Protein AF-A0A6I3KRT2-F1 (afdb_monomer_lite)

Foldseek 3Di:
DDDDDDDPVNVVVVVVVVLVVVLVVLVVLLVPDDPLLNLLLLQLLLQLFFKDALLLSCLLSVHASVVSQVSQVVCVVSVQWDDPDVRIIGGDPSSSVSSPVVNVVDDPVSNVSSLVSSVLQVLQQLVQLCVQLVNDPPPDPPPDDDRRNSRDDDPHNVRSVVVCVVCVRSVVSSVVVVVVVVVVVVVVD

pLDDT: mean 83.21, std 14.12, range [38.78, 97.56]

Structure (mmCIF, N/CA/C/O backbone):
data_AF-A0A6I3KRT2-F1
#
_entry.id   AF-A0A6I3KRT2-F1
#
loop_
_atom_site.group_PDB
_atom_site.id
_atom_site.type_symbol
_atom_site.label_atom_id
_atom_site.label_alt_id
_atom_site.label_comp_id
_atom_site.label_asym_id
_atom_site.label_entity_id
_atom_site.label_seq_id
_atom_site.pdbx_PDB_ins_code
_atom_site.Cartn_x
_atom_site.Cartn_y
_atom_site.Cartn_z
_atom_site.occupancy
_atom_site.B_iso_or_equiv
_atom_site.auth_seq_id
_atom_site.auth_comp_id
_atom_site.auth_asym_id
_atom_site.auth_atom_id
_atom_site.pdbx_PDB_model_num
ATOM 1 N N . MET A 1 1 ? -52.527 -4.250 6.852 1.00 38.78 1 MET A N 1
ATOM 2 C CA . MET A 1 1 ? -51.074 -4.418 6.651 1.00 38.78 1 MET A CA 1
ATOM 3 C C . MET A 1 1 ? -50.500 -3.039 6.382 1.00 38.78 1 MET A C 1
ATOM 5 O O . MET A 1 1 ? -50.642 -2.548 5.273 1.00 38.78 1 MET A O 1
ATOM 9 N N . ALA A 1 2 ? -50.018 -2.362 7.425 1.00 41.28 2 ALA A N 1
ATOM 10 C CA . ALA A 1 2 ? -49.436 -1.028 7.318 1.00 41.28 2 ALA A CA 1
ATOM 11 C C . ALA A 1 2 ? -47.921 -1.189 7.181 1.00 41.28 2 ALA A C 1
ATOM 13 O O . ALA A 1 2 ? -47.297 -1.835 8.017 1.00 41.28 2 ALA A O 1
ATOM 14 N N . VAL A 1 3 ? -47.363 -0.660 6.096 1.00 52.28 3 VAL A N 1
ATOM 15 C CA . VAL A 1 3 ? -45.917 -0.520 5.936 1.00 52.28 3 VAL A CA 1
ATOM 16 C C . VAL A 1 3 ? -45.548 0.734 6.719 1.00 52.28 3 VAL A C 1
ATOM 18 O O . VAL A 1 3 ? -45.943 1.839 6.351 1.00 52.28 3 VAL A O 1
ATOM 21 N N . GLU A 1 4 ? -44.906 0.536 7.861 1.00 53.97 4 GLU A N 1
ATOM 22 C CA . GLU A 1 4 ? -44.477 1.587 8.775 1.00 53.97 4 GLU A CA 1
ATOM 23 C C . GLU A 1 4 ? -43.385 2.423 8.092 1.00 53.97 4 GLU A C 1
ATOM 25 O O . GLU A 1 4 ? -42.293 1.947 7.782 1.00 53.97 4 GLU A O 1
ATOM 30 N N . SER A 1 5 ? -43.725 3.667 7.753 1.00 56.88 5 SER A N 1
ATOM 31 C CA . S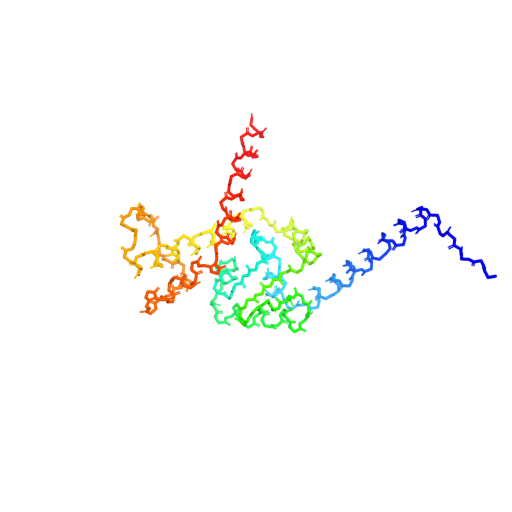ER A 1 5 ? -42.793 4.636 7.182 1.00 56.88 5 SER A CA 1
ATOM 32 C C . SER A 1 5 ? -41.917 5.176 8.308 1.00 56.88 5 SER A C 1
ATOM 34 O O . SER A 1 5 ? -42.282 6.173 8.927 1.00 56.88 5 SER A O 1
ATOM 36 N N . LEU A 1 6 ? -40.776 4.530 8.565 1.00 60.62 6 LEU A N 1
ATOM 37 C CA . LEU A 1 6 ? -39.723 5.072 9.433 1.00 60.62 6 LEU A CA 1
ATOM 38 C C . LEU A 1 6 ? -39.443 6.532 9.056 1.00 60.62 6 LEU A C 1
ATOM 40 O O . L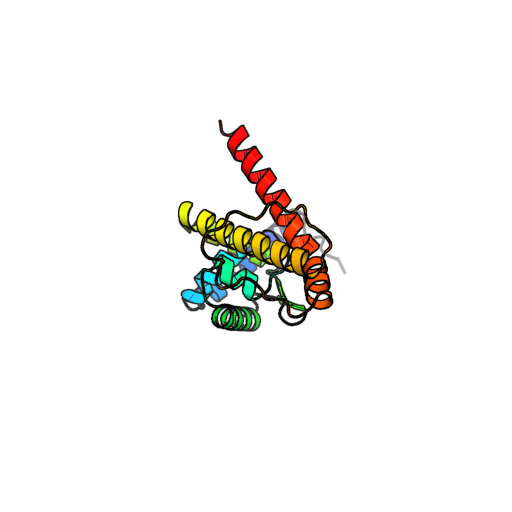EU A 1 6 ? -39.305 6.852 7.866 1.00 60.62 6 LEU A O 1
ATOM 44 N N . SER A 1 7 ? -39.402 7.418 10.054 1.00 79.50 7 SER A N 1
ATOM 45 C CA . SER A 1 7 ? -39.124 8.830 9.813 1.00 79.50 7 SER A CA 1
ATOM 46 C C . SER A 1 7 ? -37.698 8.989 9.270 1.00 79.50 7 SER A C 1
ATOM 48 O O . SER A 1 7 ? -36.825 8.150 9.503 1.00 79.50 7 SER A O 1
ATOM 50 N N . THR A 1 8 ? -37.428 10.057 8.514 1.00 77.38 8 THR A N 1
ATOM 51 C CA . THR A 1 8 ? -36.076 10.324 7.986 1.00 77.38 8 THR A CA 1
ATOM 52 C C . THR A 1 8 ? -35.025 10.355 9.097 1.00 77.38 8 THR A C 1
ATOM 54 O O . THR A 1 8 ? -33.887 9.966 8.865 1.00 77.38 8 THR A O 1
ATOM 57 N N . GLN A 1 9 ? -35.411 10.777 10.302 1.00 75.06 9 GLN A N 1
ATOM 58 C CA . GLN A 1 9 ? -34.525 10.842 11.455 1.00 75.06 9 GLN A CA 1
ATOM 59 C C . GLN A 1 9 ? -34.189 9.449 12.003 1.00 75.06 9 GLN A C 1
ATOM 61 O O . GLN A 1 9 ? -33.013 9.168 12.202 1.00 75.06 9 GLN A O 1
ATOM 66 N N . ASP A 1 10 ? -35.171 8.544 12.095 1.00 76.06 10 ASP A N 1
ATOM 67 C CA . ASP A 1 10 ? -34.929 7.145 12.494 1.00 76.06 10 ASP A CA 1
ATOM 68 C C . ASP A 1 10 ? -33.979 6.438 11.514 1.00 76.06 10 ASP A C 1
ATOM 70 O O . ASP A 1 10 ? -33.076 5.711 11.920 1.00 76.06 10 ASP A O 1
ATOM 74 N N . ARG A 1 11 ? -34.130 6.701 10.206 1.00 71.75 11 ARG A N 1
ATOM 75 C CA . ARG A 1 11 ? -33.227 6.159 9.177 1.00 71.75 11 ARG A CA 1
ATOM 76 C C . ARG A 1 11 ? -31.801 6.693 9.302 1.00 71.75 11 ARG A C 1
ATOM 78 O O . ARG A 1 11 ? -30.862 5.939 9.082 1.00 71.75 11 ARG A O 1
ATOM 85 N N . LEU A 1 12 ? -31.626 7.978 9.616 1.00 75.31 12 LEU A N 1
ATOM 86 C CA . LEU A 1 12 ? -30.297 8.566 9.821 1.00 75.31 12 LEU A CA 1
ATOM 87 C C . LEU A 1 12 ? -29.631 8.009 11.085 1.00 75.31 12 LEU A C 1
ATOM 89 O O . LEU A 1 12 ? -28.457 7.657 11.047 1.00 75.31 12 LEU A O 1
ATOM 93 N N . GLU A 1 13 ? -30.384 7.857 12.174 1.00 77.88 13 GLU A N 1
ATOM 94 C CA . GLU A 1 13 ? -29.878 7.272 13.419 1.00 77.88 13 GLU A CA 1
ATOM 95 C C . GLU A 1 13 ? -29.469 5.798 13.250 1.00 77.88 13 GLU A C 1
ATOM 97 O O . GLU A 1 13 ? -28.451 5.372 13.803 1.00 77.88 13 GLU A O 1
ATOM 102 N N . GLU A 1 14 ? -30.216 5.027 12.453 1.00 75.62 14 GLU A N 1
ATOM 103 C CA . GLU A 1 14 ? -29.887 3.638 12.117 1.00 75.62 14 GLU A CA 1
ATOM 104 C C . GLU A 1 14 ? -28.624 3.536 11.245 1.00 75.62 14 GLU A C 1
ATOM 106 O O . GLU A 1 14 ? -27.764 2.689 11.505 1.00 75.62 14 GLU A O 1
ATOM 111 N N . LEU A 1 15 ? -28.458 4.432 10.263 1.00 75.25 15 LEU A N 1
ATOM 112 C CA . LEU A 1 15 ? -27.237 4.526 9.452 1.00 75.25 15 LEU A CA 1
ATOM 113 C C . LEU A 1 15 ? -26.016 4.868 10.315 1.00 75.25 15 LEU A C 1
ATOM 115 O O . LEU A 1 15 ? -25.002 4.174 10.239 1.00 75.25 15 LEU A O 1
ATOM 119 N N . ASP A 1 16 ? -26.139 5.864 11.193 1.00 81.19 16 ASP A N 1
ATOM 120 C CA . ASP A 1 16 ? -25.092 6.261 12.138 1.00 81.19 16 ASP A CA 1
ATOM 121 C C . ASP A 1 16 ? -24.724 5.119 13.099 1.00 81.19 16 ASP A C 1
ATOM 123 O O . ASP A 1 16 ? -23.553 4.902 13.429 1.00 81.19 16 ASP A O 1
ATOM 127 N N . ALA A 1 17 ? -25.720 4.373 13.589 1.00 81.44 17 ALA A N 1
ATOM 128 C CA . ALA A 1 17 ? -25.492 3.210 14.441 1.00 81.44 17 ALA A CA 1
ATOM 129 C C . ALA A 1 17 ? -24.765 2.089 13.683 1.00 81.44 17 ALA A C 1
ATOM 131 O O . ALA A 1 17 ? -23.828 1.496 14.228 1.00 81.44 17 ALA A O 1
ATOM 132 N N . GLY A 1 18 ? -25.149 1.843 12.429 1.00 80.69 18 GLY A N 1
ATOM 133 C CA . GLY A 1 18 ? -24.477 0.908 11.533 1.00 80.69 18 GLY A CA 1
ATOM 134 C C . GLY A 1 18 ? -23.020 1.293 11.276 1.00 80.69 18 GLY A C 1
ATOM 135 O O . GLY A 1 18 ? -22.128 0.462 11.444 1.00 80.69 18 GLY A O 1
ATOM 136 N N . GLU A 1 19 ? -22.748 2.560 10.959 1.00 83.25 19 GLU A N 1
ATOM 137 C CA . GLU A 1 19 ? -21.389 3.062 10.732 1.00 83.25 19 GLU A CA 1
ATOM 138 C C . GLU A 1 19 ? -20.512 2.918 11.986 1.00 83.25 19 GLU A C 1
ATOM 140 O O . GLU A 1 19 ? -19.377 2.434 11.911 1.00 83.25 19 GLU A O 1
ATOM 145 N N . ARG A 1 20 ? -21.053 3.244 13.170 1.00 84.31 20 ARG A N 1
ATOM 146 C CA . ARG A 1 20 ? -20.356 3.032 14.450 1.00 84.31 20 ARG A CA 1
ATOM 147 C C . ARG A 1 20 ? -20.032 1.559 14.694 1.00 84.31 20 ARG A C 1
ATOM 149 O O . ARG A 1 20 ? -18.921 1.255 15.128 1.00 84.31 20 ARG A O 1
ATOM 156 N N . ALA A 1 21 ? -20.968 0.653 14.413 1.00 88.06 21 ALA A N 1
ATOM 157 C CA . ALA A 1 21 ? -20.752 -0.782 14.572 1.00 88.06 21 ALA A CA 1
ATOM 158 C C . ALA A 1 21 ? -19.662 -1.303 13.620 1.00 88.06 21 ALA A C 1
ATOM 160 O O . ALA A 1 21 ? -18.771 -2.038 14.048 1.00 88.06 21 ALA A O 1
ATOM 161 N N . VAL A 1 22 ? -19.676 -0.864 12.357 1.00 87.62 22 VAL A N 1
ATOM 162 C CA . VAL A 1 22 ? -18.646 -1.206 11.363 1.00 87.62 22 VAL A CA 1
ATOM 163 C C . VAL A 1 22 ? -17.273 -0.697 11.805 1.00 87.62 22 VAL A C 1
ATOM 165 O O . VAL A 1 22 ? -16.303 -1.457 11.819 1.00 87.62 22 VAL A O 1
ATOM 168 N N . ARG A 1 23 ? -17.178 0.560 12.253 1.00 87.50 23 ARG A N 1
ATOM 169 C CA . ARG A 1 23 ? -15.916 1.128 12.747 1.00 87.50 23 ARG A CA 1
ATOM 170 C C . ARG A 1 23 ? -15.395 0.404 13.991 1.00 87.50 23 ARG A C 1
ATOM 172 O O . ARG A 1 23 ? -14.183 0.211 14.122 1.00 87.50 23 ARG A O 1
ATOM 179 N N . ALA A 1 24 ? -16.283 -0.013 14.893 1.00 89.31 24 ALA A N 1
ATOM 180 C CA . ALA A 1 24 ? -15.914 -0.804 16.064 1.00 89.31 24 ALA A CA 1
ATOM 181 C C . ALA A 1 24 ? -15.365 -2.182 15.661 1.00 89.31 24 ALA A C 1
ATOM 183 O O . ALA A 1 24 ? -14.331 -2.599 16.181 1.00 89.31 24 ALA A O 1
ATOM 184 N N . ALA A 1 25 ? -15.997 -2.847 14.688 1.00 91.12 25 ALA A N 1
ATOM 185 C CA . ALA A 1 25 ? -15.514 -4.115 14.149 1.00 91.12 25 ALA A CA 1
ATOM 186 C C . ALA A 1 25 ? -14.123 -3.971 13.510 1.00 91.12 25 ALA A C 1
ATOM 188 O O . ALA A 1 25 ? -13.221 -4.731 13.852 1.00 91.12 25 ALA A O 1
ATOM 189 N N . PHE A 1 26 ? -13.903 -2.948 12.674 1.00 92.38 26 PHE A N 1
ATOM 190 C CA . PHE A 1 26 ? -12.574 -2.666 12.114 1.00 92.38 26 PHE A CA 1
ATOM 191 C C . PHE A 1 26 ? -11.531 -2.392 13.190 1.00 92.38 26 PHE A C 1
ATOM 193 O O . PHE A 1 26 ? -10.398 -2.850 13.071 1.00 92.38 26 PHE A O 1
ATOM 200 N N . THR A 1 27 ? -11.913 -1.684 14.254 1.00 92.69 27 THR A N 1
ATOM 201 C CA . THR A 1 27 ? -11.015 -1.409 15.380 1.00 92.69 27 THR A CA 1
ATOM 202 C C . THR A 1 27 ? -10.588 -2.689 16.082 1.00 92.69 27 THR A C 1
ATOM 204 O O . THR A 1 27 ? -9.400 -2.854 16.351 1.00 92.69 27 THR A O 1
ATOM 207 N N . LEU A 1 28 ? -11.514 -3.620 16.312 1.00 93.12 28 LEU A N 1
ATOM 208 C CA . LEU A 1 28 ? -11.194 -4.915 16.904 1.00 93.12 28 LEU A CA 1
ATOM 209 C C . LEU A 1 28 ? -10.286 -5.746 15.983 1.00 93.12 28 LEU A C 1
ATOM 211 O O . LEU A 1 28 ? -9.245 -6.223 16.430 1.00 93.12 28 LEU A O 1
ATOM 215 N N . SER A 1 29 ? -10.630 -5.854 14.693 1.00 93.06 29 SER A N 1
ATOM 216 C CA . SER A 1 29 ? -9.811 -6.562 13.698 1.00 93.06 29 SER A CA 1
ATOM 217 C C . SER A 1 29 ? -8.402 -5.980 13.595 1.00 93.06 29 SER A C 1
ATOM 219 O O . SER A 1 29 ? -7.430 -6.722 13.526 1.00 93.06 29 SER A O 1
ATOM 221 N N . TYR A 1 30 ? -8.274 -4.652 13.619 1.00 93.75 30 TYR A N 1
ATOM 222 C CA . TYR A 1 30 ? -6.989 -3.962 13.594 1.00 93.75 30 TYR A CA 1
ATOM 223 C C . TYR A 1 30 ? -6.171 -4.193 14.873 1.00 93.75 30 TYR A C 1
ATOM 225 O O . TYR A 1 30 ? -4.963 -4.426 14.799 1.00 93.75 30 TYR A O 1
ATOM 233 N N . GLN A 1 31 ? -6.804 -4.147 16.047 1.00 94.12 31 GLN A N 1
ATOM 234 C CA . GLN A 1 31 ? -6.127 -4.359 17.330 1.00 94.12 31 GLN A CA 1
ATOM 235 C C . GLN A 1 31 ? -5.582 -5.783 17.488 1.00 94.12 31 GLN A C 1
ATOM 237 O O . GLN A 1 31 ? -4.536 -5.947 18.113 1.00 94.12 31 GLN A O 1
ATOM 242 N N . ASP A 1 32 ? -6.231 -6.781 16.883 1.00 95.06 32 ASP A N 1
ATOM 243 C CA . ASP A 1 32 ? -5.774 -8.178 16.891 1.00 95.06 32 ASP A CA 1
ATOM 244 C C . ASP A 1 32 ? -4.561 -8.424 15.970 1.00 95.06 32 ASP A C 1
ATOM 246 O O . ASP A 1 32 ? -3.840 -9.418 16.089 1.00 95.06 32 ASP A O 1
ATOM 250 N N . LEU A 1 33 ? -4.271 -7.489 15.056 1.00 95.56 33 LEU A N 1
ATOM 251 C CA . LEU A 1 33 ? -3.130 -7.622 14.161 1.00 95.56 33 LEU A CA 1
ATOM 252 C C . LEU A 1 33 ? -1.790 -7.524 14.911 1.00 95.56 33 LEU A C 1
ATOM 254 O O . LEU A 1 33 ? -1.597 -6.650 15.759 1.00 95.56 33 LEU A O 1
ATOM 258 N N . PRO A 1 34 ? -0.767 -8.294 14.494 1.00 95.50 34 PRO A N 1
ATOM 259 C CA . PRO A 1 34 ? 0.595 -8.090 14.968 1.00 95.50 34 PRO A CA 1
ATOM 260 C C . PRO A 1 34 ? 1.103 -6.664 14.667 1.00 95.50 34 PRO A C 1
ATOM 262 O O . PRO A 1 34 ? 0.792 -6.124 13.597 1.00 95.50 34 PRO A O 1
ATOM 265 N N . PRO A 1 35 ? 1.994 -6.077 15.495 1.00 93.44 35 PRO A N 1
ATOM 266 C CA . PRO A 1 35 ? 2.425 -4.676 15.358 1.00 93.44 35 PRO A CA 1
ATOM 267 C C . PRO A 1 35 ? 2.962 -4.294 13.969 1.00 93.44 35 PRO A C 1
ATOM 269 O O . PRO A 1 35 ? 2.719 -3.202 13.455 1.00 93.44 35 PRO A O 1
ATOM 272 N N . ARG A 1 36 ? 3.674 -5.215 13.308 1.00 92.94 36 ARG A N 1
ATOM 273 C CA . ARG A 1 36 ? 4.175 -5.013 11.938 1.00 92.94 36 ARG A CA 1
ATOM 274 C C . ARG A 1 36 ? 3.036 -4.851 10.928 1.00 92.94 36 ARG A C 1
ATOM 276 O O . ARG A 1 36 ? 3.156 -4.029 10.021 1.00 92.94 36 ARG A O 1
ATOM 283 N N . ARG A 1 37 ? 1.971 -5.640 11.066 1.00 95.38 37 ARG A N 1
ATOM 284 C CA . ARG A 1 37 ? 0.831 -5.644 10.148 1.00 95.38 37 ARG A CA 1
ATOM 285 C C . ARG A 1 37 ? -0.086 -4.454 10.406 1.00 95.38 37 ARG A C 1
ATOM 287 O O . ARG A 1 37 ? -0.522 -3.844 9.438 1.00 95.38 37 ARG A O 1
ATOM 294 N N . GLN A 1 38 ? -0.252 -4.045 11.667 1.00 95.19 38 GLN A N 1
ATOM 295 C CA . GLN A 1 38 ? -0.874 -2.760 12.013 1.00 95.19 38 GLN A CA 1
ATOM 296 C C . GLN A 1 38 ? -0.166 -1.603 11.309 1.00 95.19 38 GLN A C 1
ATOM 298 O O . GLN A 1 38 ? -0.801 -0.822 10.606 1.00 95.19 38 GLN A O 1
ATOM 303 N N . ARG A 1 39 ? 1.168 -1.534 11.430 1.00 93.56 39 ARG A N 1
ATOM 304 C CA . ARG A 1 39 ? 1.969 -0.506 10.756 1.00 93.56 39 ARG A CA 1
ATOM 305 C C . ARG A 1 39 ? 1.769 -0.543 9.241 1.00 93.56 39 ARG A C 1
ATOM 307 O O . ARG A 1 39 ? 1.504 0.503 8.663 1.00 93.56 39 ARG A O 1
ATOM 314 N N . LEU A 1 40 ? 1.842 -1.718 8.607 1.00 95.31 40 LEU A N 1
ATOM 315 C CA . LEU A 1 40 ? 1.605 -1.828 7.165 1.00 95.31 40 LEU A CA 1
ATOM 316 C C . LEU A 1 40 ? 0.193 -1.355 6.790 1.00 95.31 40 LEU A C 1
ATOM 318 O O . LEU A 1 40 ? 0.065 -0.557 5.872 1.00 95.31 40 LEU A O 1
ATOM 322 N N . PHE A 1 41 ? -0.843 -1.791 7.510 1.00 95.62 41 PHE A N 1
ATOM 323 C CA . PHE A 1 41 ? -2.230 -1.387 7.266 1.00 95.62 41 PHE A CA 1
ATOM 324 C C . PHE A 1 41 ? -2.402 0.136 7.321 1.00 95.62 41 PHE A C 1
ATOM 326 O O . PHE A 1 41 ? -2.931 0.720 6.377 1.00 95.62 41 PHE A O 1
ATOM 333 N N . ARG A 1 42 ? -1.861 0.794 8.360 1.00 94.06 42 ARG A N 1
ATOM 334 C CA . ARG A 1 42 ? -1.842 2.264 8.436 1.00 94.06 42 ARG A CA 1
ATOM 335 C C . ARG A 1 42 ? -1.144 2.856 7.217 1.00 94.06 42 ARG A C 1
ATOM 337 O O . ARG A 1 42 ? -1.710 3.684 6.515 1.00 94.06 42 ARG A O 1
ATOM 344 N N . ARG A 1 43 ? 0.060 2.374 6.897 1.00 93.75 43 ARG A N 1
ATOM 345 C CA . ARG A 1 43 ? 0.832 2.865 5.749 1.00 93.75 43 ARG A CA 1
ATOM 346 C C . ARG A 1 43 ? 0.068 2.755 4.436 1.00 93.75 43 ARG A C 1
ATOM 348 O O . ARG A 1 43 ? 0.109 3.712 3.676 1.00 93.75 43 ARG A O 1
ATOM 355 N N . LEU A 1 44 ? -0.663 1.669 4.187 1.00 95.00 44 LEU A N 1
ATOM 356 C CA . LEU A 1 44 ? -1.485 1.506 2.980 1.00 95.00 44 LEU A CA 1
ATOM 357 C C . LEU A 1 44 ? -2.558 2.600 2.830 1.00 95.00 44 LEU A C 1
ATOM 359 O O . LEU A 1 44 ? -2.878 2.969 1.703 1.00 95.00 44 LEU A O 1
ATOM 363 N N . GLY A 1 45 ? -3.037 3.194 3.930 1.00 93.31 45 GLY A N 1
ATOM 364 C CA . GLY A 1 45 ? -3.938 4.353 3.904 1.00 93.31 45 GLY A CA 1
ATOM 365 C C . GLY A 1 45 ? -3.333 5.618 3.272 1.00 93.31 45 GLY A C 1
ATOM 366 O O . GLY A 1 45 ? -4.075 6.498 2.834 1.00 93.31 45 GLY A O 1
ATOM 367 N N . LEU A 1 46 ? -1.998 5.702 3.168 1.00 91.94 46 LEU A N 1
ATOM 368 C CA . LEU A 1 46 ? -1.279 6.779 2.473 1.00 91.94 46 LEU A CA 1
ATOM 369 C C . LEU A 1 46 ? -1.211 6.581 0.950 1.00 91.94 46 LEU A C 1
ATOM 371 O O . LEU A 1 46 ? -0.737 7.483 0.260 1.00 91.94 46 LEU A O 1
ATOM 375 N N . HIS A 1 47 ? -1.620 5.422 0.419 1.00 92.31 47 HIS A N 1
ATOM 376 C CA . HIS A 1 47 ? -1.606 5.166 -1.020 1.00 92.31 47 HIS A CA 1
ATOM 377 C C . HIS A 1 47 ? -2.743 5.952 -1.706 1.00 92.31 47 HIS A C 1
ATOM 379 O O . HIS A 1 47 ? -3.914 5.719 -1.392 1.00 92.31 47 HIS A O 1
ATOM 385 N N . PRO A 1 48 ? -2.440 6.875 -2.641 1.00 86.69 48 PRO A N 1
ATOM 386 C CA . PRO A 1 48 ? -3.461 7.709 -3.273 1.00 86.69 48 PRO A CA 1
ATOM 387 C C . PRO A 1 48 ? -4.274 6.954 -4.331 1.00 86.69 48 PRO A C 1
ATOM 389 O O . PRO A 1 48 ? -5.417 7.315 -4.575 1.00 86.69 48 PRO A O 1
ATOM 392 N N . GLY A 1 49 ? -3.699 5.915 -4.941 1.00 86.44 49 GLY A N 1
ATOM 393 C CA . GLY A 1 49 ? -4.373 5.082 -5.937 1.00 86.44 49 GLY A CA 1
ATOM 394 C C . GLY A 1 49 ? -5.296 4.016 -5.339 1.00 86.44 49 GLY A C 1
ATOM 395 O O . GLY A 1 49 ? -5.208 3.696 -4.144 1.00 86.44 49 GLY A O 1
ATOM 396 N N . ASP A 1 50 ? -6.159 3.452 -6.180 1.00 87.62 50 ASP A N 1
ATOM 397 C CA . ASP A 1 50 ? -7.248 2.564 -5.761 1.00 87.62 50 ASP A CA 1
ATOM 398 C C . ASP A 1 50 ? -6.767 1.171 -5.361 1.00 87.62 50 ASP A C 1
ATOM 400 O O . ASP A 1 50 ? -7.293 0.595 -4.408 1.00 87.62 50 ASP A O 1
ATOM 404 N N . ASP A 1 51 ? -5.732 0.658 -6.019 1.00 93.81 51 ASP A N 1
ATOM 405 C CA . ASP A 1 51 ? -5.127 -0.633 -5.718 1.00 93.81 51 ASP A CA 1
ATOM 406 C C . ASP A 1 51 ? -3.592 -0.548 -5.696 1.00 93.81 51 ASP A C 1
ATOM 408 O O . ASP A 1 51 ? -2.982 0.452 -6.074 1.00 93.81 51 ASP A O 1
ATOM 412 N N . PHE A 1 52 ? -2.943 -1.598 -5.205 1.00 95.12 52 PHE A N 1
ATOM 413 C CA . PHE A 1 52 ? -1.491 -1.676 -5.099 1.00 95.12 52 PHE A CA 1
ATOM 414 C C . PHE A 1 52 ? -1.009 -3.126 -5.124 1.00 95.12 52 PHE A C 1
ATOM 416 O O . PHE A 1 52 ? -1.745 -4.073 -4.841 1.00 95.12 52 PHE A O 1
ATOM 423 N N . ASP A 1 53 ? 0.268 -3.311 -5.450 1.00 95.56 53 ASP A N 1
ATOM 424 C CA . ASP A 1 53 ? 0.945 -4.600 -5.374 1.00 95.56 53 ASP A CA 1
ATOM 425 C C . ASP A 1 53 ? 1.973 -4.657 -4.230 1.00 95.56 53 ASP A C 1
ATOM 427 O O . ASP A 1 53 ? 2.226 -3.693 -3.503 1.00 95.56 53 ASP A O 1
ATOM 431 N N . ALA A 1 54 ? 2.587 -5.831 -4.059 1.00 96.50 54 ALA A N 1
ATOM 432 C CA . ALA A 1 54 ? 3.600 -6.042 -3.029 1.00 96.50 54 ALA A CA 1
ATOM 433 C C . ALA A 1 54 ? 4.834 -5.121 -3.161 1.00 96.50 54 ALA A C 1
ATOM 435 O O . ALA A 1 54 ? 5.298 -4.638 -2.129 1.00 96.50 54 ALA A O 1
ATOM 436 N N . PRO A 1 55 ? 5.397 -4.855 -4.358 1.00 96.00 55 PRO A N 1
ATOM 437 C CA . PRO A 1 55 ? 6.435 -3.836 -4.532 1.00 96.00 55 PRO A CA 1
ATOM 438 C C . PRO A 1 55 ? 6.051 -2.423 -4.070 1.00 96.00 55 PRO A C 1
ATOM 440 O O . PRO A 1 55 ? 6.854 -1.790 -3.381 1.00 96.00 55 PRO A O 1
ATOM 443 N N . ALA A 1 56 ? 4.844 -1.947 -4.389 1.00 95.12 56 ALA A N 1
ATOM 444 C CA . ALA A 1 56 ? 4.361 -0.646 -3.927 1.00 95.12 56 ALA A CA 1
ATOM 445 C C . ALA A 1 56 ? 4.225 -0.613 -2.392 1.00 95.12 56 ALA A C 1
ATOM 447 O O . ALA A 1 56 ? 4.773 0.273 -1.734 1.00 95.12 56 ALA A O 1
ATOM 448 N N . ALA A 1 57 ? 3.600 -1.635 -1.799 1.00 96.50 57 ALA A N 1
ATOM 449 C CA . ALA A 1 57 ? 3.482 -1.763 -0.343 1.00 96.50 57 ALA A CA 1
ATOM 450 C C . ALA A 1 57 ? 4.854 -1.851 0.358 1.00 96.50 57 ALA A C 1
ATOM 452 O O . ALA A 1 57 ? 5.071 -1.246 1.409 1.00 96.50 57 ALA A O 1
ATOM 453 N N . ALA A 1 58 ? 5.810 -2.561 -0.246 1.00 96.00 58 ALA A N 1
ATOM 454 C CA . ALA A 1 58 ? 7.185 -2.666 0.234 1.00 96.00 58 ALA A CA 1
ATOM 455 C C . ALA A 1 58 ? 7.912 -1.316 0.247 1.00 96.00 58 ALA A C 1
ATOM 457 O O . ALA A 1 58 ? 8.614 -1.014 1.213 1.00 96.00 58 ALA A O 1
ATOM 458 N N . ALA A 1 59 ? 7.736 -0.503 -0.800 1.00 94.81 59 ALA A N 1
ATOM 459 C CA . ALA A 1 59 ? 8.299 0.843 -0.862 1.00 94.81 59 ALA A CA 1
ATOM 460 C C . ALA A 1 59 ? 7.724 1.737 0.246 1.00 94.81 59 ALA A C 1
ATOM 462 O O . ALA A 1 59 ? 8.463 2.387 0.989 1.00 94.81 59 ALA A O 1
ATOM 463 N N . LEU A 1 60 ? 6.400 1.709 0.391 1.00 93.50 60 LEU A N 1
ATOM 464 C CA . LEU A 1 60 ? 5.664 2.526 1.345 1.00 93.50 60 LEU A CA 1
ATOM 465 C C . LEU A 1 60 ? 6.081 2.230 2.793 1.00 93.50 60 LEU A C 1
ATOM 467 O O . LEU A 1 60 ? 6.391 3.142 3.565 1.00 93.50 60 LEU A O 1
ATOM 471 N N . ASP A 1 61 ? 6.190 0.949 3.139 1.00 93.75 61 ASP A N 1
ATOM 472 C CA . ASP A 1 61 ? 6.525 0.500 4.491 1.00 93.75 61 ASP A CA 1
ATOM 473 C C . ASP A 1 61 ? 8.041 0.319 4.728 1.00 93.75 61 ASP A C 1
ATOM 475 O O . ASP A 1 61 ? 8.463 0.075 5.853 1.00 93.75 61 ASP A O 1
ATOM 479 N N . ASN A 1 62 ? 8.890 0.492 3.709 1.00 93.25 62 ASN A N 1
ATOM 480 C CA . ASN A 1 62 ? 10.345 0.273 3.769 1.00 93.25 62 ASN A CA 1
ATOM 481 C C . ASN A 1 62 ? 10.741 -1.144 4.226 1.00 93.25 62 ASN A C 1
ATOM 483 O O . ASN A 1 62 ? 11.504 -1.334 5.177 1.00 93.25 62 ASN A O 1
ATOM 487 N N . ILE A 1 63 ? 10.183 -2.160 3.572 1.00 94.31 63 ILE A N 1
ATOM 488 C CA . ILE A 1 63 ? 10.416 -3.573 3.903 1.00 94.31 63 ILE A CA 1
ATOM 489 C C . ILE A 1 63 ? 10.723 -4.379 2.635 1.00 94.31 63 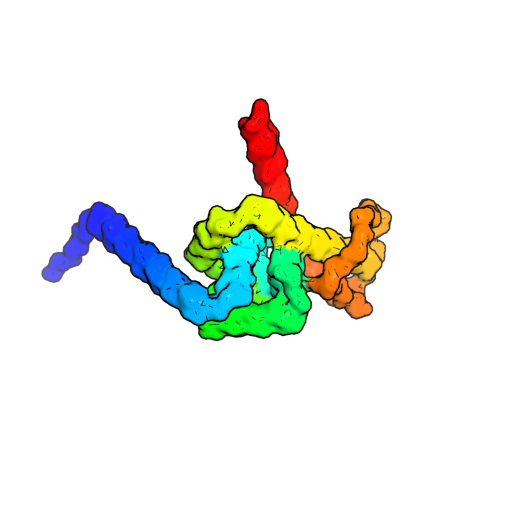ILE A C 1
ATOM 491 O O . ILE A 1 63 ? 10.370 -3.952 1.538 1.00 94.31 63 ILE A O 1
ATOM 495 N N . PRO A 1 64 ? 11.347 -5.566 2.735 1.00 94.75 64 PRO A N 1
ATOM 496 C CA . PRO A 1 64 ? 11.573 -6.408 1.562 1.00 94.75 64 PRO A CA 1
ATOM 497 C C . PRO A 1 64 ? 10.260 -6.855 0.897 1.00 94.75 64 PRO A C 1
ATOM 499 O O . PRO A 1 64 ? 9.307 -7.226 1.584 1.00 94.75 64 PRO A O 1
ATOM 502 N N . VAL A 1 65 ? 10.235 -6.923 -0.440 1.00 95.38 65 VAL A N 1
ATOM 503 C CA . VAL A 1 65 ? 9.053 -7.344 -1.227 1.00 95.38 65 VAL A CA 1
ATOM 504 C C . VAL A 1 65 ? 8.465 -8.697 -0.791 1.00 95.38 65 VAL A C 1
ATOM 506 O O . VAL A 1 65 ? 7.240 -8.793 -0.694 1.00 95.38 65 VAL A O 1
ATOM 509 N N . PRO A 1 66 ? 9.260 -9.745 -0.480 1.00 95.56 66 PRO A N 1
ATOM 510 C CA . PRO A 1 66 ? 8.704 -11.005 0.021 1.00 95.56 66 PRO A CA 1
ATOM 511 C C . PRO A 1 66 ? 7.960 -10.849 1.352 1.00 95.56 66 PRO A C 1
ATOM 513 O O . PRO A 1 66 ? 6.958 -11.521 1.580 1.00 95.56 66 PRO A O 1
ATOM 516 N N . VAL A 1 67 ? 8.424 -9.937 2.214 1.00 95.62 67 VAL A N 1
ATOM 517 C CA . VAL A 1 67 ? 7.774 -9.645 3.494 1.00 95.62 67 VAL A CA 1
ATOM 518 C C . VAL A 1 67 ? 6.467 -8.899 3.254 1.00 95.62 67 VAL A C 1
ATOM 520 O O . VAL A 1 67 ? 5.441 -9.329 3.766 1.00 95.62 67 VAL A O 1
ATOM 523 N N . ALA A 1 68 ? 6.473 -7.857 2.416 1.00 96.69 68 ALA A N 1
ATOM 524 C CA . ALA A 1 68 ? 5.252 -7.132 2.055 1.00 96.69 68 ALA A CA 1
ATOM 525 C C . ALA A 1 68 ? 4.192 -8.067 1.459 1.00 96.69 68 ALA A C 1
ATOM 527 O O . ALA A 1 68 ? 3.045 -8.039 1.884 1.00 96.69 68 ALA A O 1
ATOM 528 N N . ARG A 1 69 ? 4.583 -8.964 0.544 1.00 96.56 69 ARG A N 1
ATOM 529 C CA . ARG A 1 69 ? 3.675 -9.959 -0.048 1.00 96.56 69 ARG A CA 1
ATOM 530 C C . ARG A 1 69 ? 3.003 -10.836 1.009 1.00 96.56 69 ARG A C 1
ATOM 532 O O . ARG A 1 69 ? 1.804 -11.070 0.920 1.00 96.56 69 ARG A O 1
ATOM 539 N N . ARG A 1 70 ? 3.768 -11.326 1.989 1.00 96.81 70 ARG A N 1
ATOM 540 C CA . ARG A 1 70 ? 3.230 -12.158 3.073 1.00 96.81 70 ARG A CA 1
ATOM 541 C C . ARG A 1 70 ? 2.254 -11.375 3.948 1.00 96.81 70 ARG A C 1
ATOM 543 O O . ARG A 1 70 ? 1.190 -11.891 4.260 1.00 96.81 70 ARG A O 1
ATOM 550 N N . GLU A 1 71 ? 2.607 -10.149 4.331 1.00 97.50 71 GLU A N 1
ATOM 551 C CA . GLU A 1 71 ? 1.735 -9.324 5.175 1.00 97.50 71 GLU A CA 1
ATOM 552 C C . GLU A 1 71 ? 0.460 -8.883 4.437 1.00 97.50 71 GLU A C 1
ATOM 554 O O . GLU A 1 71 ? -0.603 -8.877 5.044 1.00 97.50 71 GLU A O 1
ATOM 559 N N . LEU A 1 72 ? 0.533 -8.594 3.131 1.00 97.56 72 LEU A N 1
ATOM 560 C CA . LEU A 1 72 ? -0.648 -8.337 2.296 1.00 97.56 72 LEU A CA 1
ATOM 561 C C . LEU A 1 72 ? -1.558 -9.565 2.204 1.00 97.56 72 LEU A C 1
ATOM 563 O O . LEU A 1 72 ? -2.767 -9.439 2.354 1.00 97.56 72 LEU A O 1
ATOM 567 N N . GLY A 1 73 ? -0.979 -10.754 2.010 1.00 96.75 73 GLY A N 1
ATOM 568 C CA . GLY A 1 73 ? -1.742 -12.002 2.010 1.00 96.75 73 GLY A CA 1
ATOM 569 C C . GLY A 1 73 ? -2.433 -12.262 3.349 1.00 96.75 73 GLY A C 1
ATOM 570 O O . GLY A 1 73 ? -3.579 -12.691 3.369 1.00 96.75 73 GLY A O 1
ATOM 571 N N . ALA A 1 74 ? -1.770 -11.952 4.465 1.00 96.56 74 ALA A N 1
ATOM 572 C CA . ALA A 1 74 ? -2.380 -12.068 5.785 1.00 96.56 74 ALA A CA 1
ATOM 573 C C . ALA A 1 74 ? -3.512 -11.048 5.991 1.00 96.56 74 ALA A C 1
ATOM 575 O O . ALA A 1 74 ? -4.590 -11.434 6.411 1.00 96.56 74 ALA A O 1
ATOM 576 N N . LEU A 1 75 ? -3.312 -9.781 5.612 1.00 96.75 75 LEU A N 1
ATOM 577 C CA . LEU A 1 75 ? -4.370 -8.762 5.651 1.00 96.75 75 LEU A CA 1
ATOM 578 C C . LEU A 1 75 ? -5.585 -9.128 4.782 1.00 96.75 75 LEU A C 1
ATOM 580 O O . LEU A 1 75 ? -6.714 -8.820 5.151 1.00 96.75 75 LEU A O 1
ATOM 584 N N . TYR A 1 76 ? -5.360 -9.781 3.641 1.00 96.06 76 TYR A N 1
ATOM 585 C CA . TYR A 1 76 ? -6.428 -10.313 2.795 1.00 96.06 76 TYR A CA 1
ATOM 586 C C . TYR A 1 76 ? -7.203 -11.446 3.487 1.00 96.06 76 TYR A C 1
ATOM 588 O O . TYR A 1 76 ? -8.431 -11.438 3.474 1.00 96.06 76 TYR A O 1
ATOM 596 N N . VAL A 1 77 ? -6.504 -12.383 4.141 1.00 94.62 77 VAL A N 1
ATOM 597 C CA . VAL A 1 77 ? -7.135 -13.450 4.946 1.00 94.62 77 VAL A CA 1
ATOM 598 C C . VAL A 1 77 ? -7.919 -12.874 6.128 1.00 94.62 77 VAL A C 1
ATOM 600 O O . VAL A 1 77 ? -9.001 -13.365 6.428 1.00 94.62 77 VAL A O 1
ATOM 603 N N . ASP A 1 78 ? -7.419 -11.801 6.741 1.00 93.00 78 ASP A N 1
ATOM 604 C CA . ASP A 1 78 ? -8.081 -11.081 7.836 1.00 93.00 78 ASP A CA 1
ATOM 605 C C . ASP A 1 78 ? -9.249 -10.187 7.341 1.00 93.00 78 ASP A C 1
ATOM 607 O O . ASP A 1 78 ? -9.826 -9.435 8.124 1.00 93.00 78 ASP A O 1
ATOM 611 N N . HIS A 1 79 ? -9.601 -10.239 6.047 1.00 92.12 79 HIS A N 1
ATOM 612 C CA . HIS A 1 79 ? -10.653 -9.439 5.399 1.00 92.12 79 HIS A CA 1
ATOM 613 C C . HIS A 1 79 ? -10.469 -7.914 5.498 1.00 92.12 79 HIS A C 1
ATOM 615 O O . HIS A 1 79 ? -11.417 -7.145 5.349 1.00 92.12 79 HIS A O 1
ATOM 621 N N . LEU A 1 80 ? -9.231 -7.461 5.704 1.00 94.38 80 LEU A N 1
ATOM 622 C CA . LEU A 1 80 ? -8.864 -6.042 5.737 1.00 94.38 80 LEU A CA 1
ATOM 623 C C . LEU A 1 80 ? -8.389 -5.520 4.375 1.00 94.38 80 LEU A C 1
ATOM 625 O O . LEU A 1 80 ? -8.103 -4.332 4.232 1.00 94.38 80 LEU A O 1
ATOM 629 N N . LEU A 1 81 ? -8.293 -6.398 3.378 1.00 95.69 81 LEU A N 1
ATOM 630 C CA . LEU A 1 81 ? -8.004 -6.078 1.985 1.00 95.69 81 LEU A CA 1
ATOM 631 C C . LEU A 1 81 ? -8.862 -6.939 1.067 1.00 95.69 81 LEU A C 1
ATOM 633 O O . LEU A 1 81 ? -9.239 -8.056 1.415 1.00 95.69 81 LEU A O 1
ATOM 637 N N . GLU A 1 82 ? -9.064 -6.455 -0.150 1.00 94.38 82 GLU A N 1
ATOM 638 C CA . GLU A 1 82 ? -9.633 -7.242 -1.239 1.00 94.38 82 GLU A CA 1
ATOM 639 C C . GLU A 1 82 ? -8.604 -7.468 -2.333 1.00 94.38 82 GLU A C 1
ATOM 641 O O . GLU A 1 82 ? -7.843 -6.558 -2.659 1.00 94.38 82 GLU A O 1
ATOM 646 N N . GLU A 1 83 ? -8.610 -8.653 -2.937 1.00 94.81 83 GLU A N 1
ATOM 647 C CA . GLU A 1 83 ? -7.801 -8.944 -4.116 1.00 94.81 83 GLU A CA 1
ATOM 648 C C . GLU A 1 83 ? -8.610 -8.625 -5.385 1.00 94.81 83 GLU A C 1
ATOM 650 O O . GLU A 1 83 ? -9.577 -9.313 -5.707 1.00 94.81 83 GLU A O 1
ATOM 655 N N . THR A 1 84 ? -8.237 -7.563 -6.104 1.00 92.62 84 THR A N 1
ATOM 656 C CA . THR A 1 84 ? -8.932 -7.113 -7.331 1.00 92.62 84 THR A CA 1
ATOM 657 C C . THR A 1 84 ? -8.518 -7.920 -8.558 1.00 92.62 84 THR A C 1
ATOM 659 O O . THR A 1 84 ? -9.284 -8.091 -9.506 1.00 92.62 84 THR A O 1
ATOM 662 N N . ALA A 1 85 ? -7.286 -8.415 -8.541 1.00 91.44 85 ALA A N 1
ATOM 663 C CA . ALA A 1 85 ? -6.693 -9.318 -9.511 1.00 91.44 85 ALA A CA 1
ATOM 664 C C . ALA A 1 85 ? -5.521 -10.037 -8.837 1.00 91.44 85 ALA A C 1
ATOM 666 O O . ALA A 1 85 ? -5.017 -9.570 -7.822 1.00 91.44 85 ALA A O 1
ATOM 667 N N . ALA A 1 86 ? -5.032 -11.132 -9.423 1.00 91.25 86 ALA A N 1
ATOM 668 C CA . ALA A 1 86 ? -3.938 -11.908 -8.839 1.00 91.25 86 ALA A CA 1
ATOM 669 C C . ALA A 1 86 ? -2.723 -11.029 -8.453 1.00 91.25 86 ALA A C 1
ATOM 671 O O . ALA A 1 86 ? -2.015 -10.499 -9.316 1.00 91.25 86 ALA A O 1
ATOM 672 N N . GLY A 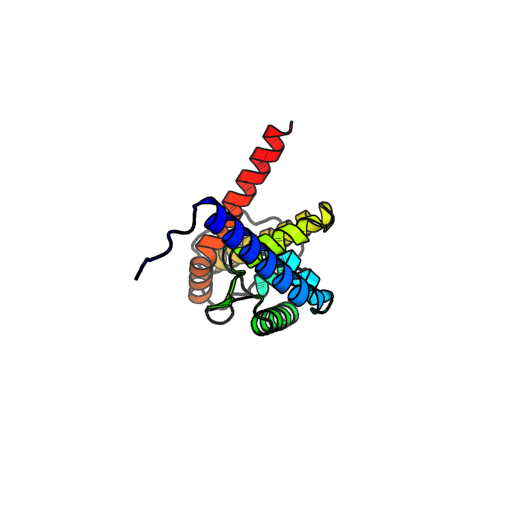1 87 ? -2.468 -10.900 -7.149 1.00 90.19 87 GLY A N 1
ATOM 673 C CA . GLY A 1 87 ? -1.394 -10.092 -6.569 1.00 90.19 87 GLY A CA 1
ATOM 674 C C . GLY A 1 87 ? -1.638 -8.577 -6.530 1.00 90.19 87 GLY A C 1
ATOM 675 O O . GLY A 1 87 ? -0.673 -7.838 -6.305 1.00 90.19 87 GLY A O 1
ATOM 676 N N . ARG A 1 88 ? -2.877 -8.123 -6.756 1.00 94.25 88 ARG A N 1
ATOM 677 C CA . ARG A 1 88 ? -3.334 -6.731 -6.631 1.00 94.25 88 ARG A CA 1
ATOM 678 C C . ARG A 1 88 ? -4.357 -6.625 -5.522 1.00 94.25 88 ARG A C 1
ATOM 680 O O . ARG A 1 88 ? -5.353 -7.338 -5.530 1.00 94.25 88 ARG A O 1
ATOM 687 N N . PHE A 1 89 ? -4.105 -5.714 -4.596 1.00 96.75 89 PHE A N 1
ATOM 688 C CA . PHE A 1 89 ? -4.928 -5.532 -3.416 1.00 96.75 89 PHE A CA 1
ATOM 689 C C . PHE A 1 89 ? -5.482 -4.120 -3.366 1.00 96.75 89 PHE A C 1
ATOM 691 O O . PHE A 1 89 ? -4.803 -3.177 -3.769 1.00 96.75 89 PHE A O 1
ATOM 698 N N . ARG A 1 90 ? -6.681 -3.965 -2.812 1.00 95.12 90 ARG A N 1
ATOM 699 C CA . ARG A 1 90 ? -7.245 -2.660 -2.474 1.00 95.12 90 ARG A CA 1
ATOM 700 C C . ARG A 1 90 ? -7.740 -2.627 -1.038 1.00 95.12 90 ARG A C 1
ATOM 702 O O . ARG A 1 90 ? -8.188 -3.637 -0.497 1.00 95.12 90 ARG A O 1
ATOM 709 N N . LEU A 1 91 ? -7.702 -1.433 -0.457 1.00 93.69 91 LEU A N 1
ATOM 710 C CA . LEU A 1 91 ? -8.540 -1.090 0.685 1.00 93.69 91 LEU A CA 1
ATOM 711 C C . LEU A 1 91 ? -9.906 -0.681 0.141 1.00 93.69 91 LEU A C 1
ATOM 713 O O . LEU A 1 91 ? -9.985 0.220 -0.701 1.00 93.69 91 LEU A O 1
ATOM 717 N N . HIS A 1 92 ? -10.961 -1.326 0.626 1.00 90.12 92 HIS A N 1
ATOM 718 C CA . HIS A 1 92 ? -12.315 -0.842 0.384 1.00 90.12 92 HIS A CA 1
ATOM 719 C C . HIS A 1 92 ? -12.506 0.538 1.021 1.00 90.12 92 HIS A C 1
ATOM 721 O O . HIS A 1 92 ? -11.845 0.842 2.011 1.00 90.12 92 HIS A O 1
ATOM 727 N N . ASP A 1 93 ? -13.413 1.351 0.482 1.00 86.75 93 ASP A N 1
ATOM 728 C CA . ASP A 1 93 ? -13.582 2.766 0.840 1.00 86.75 93 ASP A CA 1
ATOM 729 C C . ASP A 1 93 ? -13.631 3.008 2.358 1.00 86.75 93 ASP A C 1
ATOM 731 O O . ASP A 1 93 ? -12.824 3.772 2.882 1.00 86.75 93 ASP A O 1
ATOM 735 N N . LEU A 1 94 ? -14.455 2.253 3.094 1.00 90.00 94 LEU A N 1
ATOM 736 C CA . LEU A 1 94 ? -14.552 2.393 4.554 1.00 90.00 94 LEU A CA 1
ATOM 737 C C . LEU A 1 94 ? -13.257 2.006 5.292 1.00 90.00 94 LEU A C 1
ATOM 739 O O . LEU A 1 94 ? -12.877 2.652 6.267 1.00 90.00 94 LEU A O 1
ATOM 743 N N . LEU A 1 95 ? -12.552 0.966 4.834 1.00 92.25 95 LEU A N 1
ATOM 744 C CA . LEU A 1 95 ? -11.262 0.560 5.407 1.00 92.25 95 LEU A CA 1
ATOM 745 C C . LEU A 1 95 ? -10.150 1.547 5.053 1.00 92.25 95 LEU A C 1
ATOM 747 O O . LEU A 1 95 ? -9.234 1.746 5.849 1.00 92.25 95 LEU A O 1
ATOM 751 N N . ARG A 1 96 ? -10.228 2.180 3.880 1.00 91.31 96 ARG A N 1
ATOM 752 C CA . ARG A 1 96 ? -9.316 3.244 3.461 1.00 91.31 96 ARG A CA 1
ATOM 753 C C . ARG A 1 96 ? -9.490 4.470 4.344 1.00 91.31 96 ARG A C 1
ATOM 755 O O . ARG A 1 96 ? -8.492 4.998 4.830 1.00 91.31 96 ARG A O 1
ATOM 762 N N . ASP A 1 97 ? -10.727 4.886 4.587 1.00 89.94 97 ASP A N 1
ATOM 763 C CA . ASP A 1 97 ? -11.020 6.004 5.479 1.00 89.94 97 ASP A CA 1
ATOM 764 C C . ASP A 1 97 ? -10.596 5.679 6.910 1.00 89.94 97 ASP A C 1
ATOM 766 O O . ASP A 1 97 ? -9.892 6.471 7.539 1.00 89.94 97 ASP A O 1
ATOM 770 N N . TYR A 1 98 ? -10.883 4.466 7.387 1.00 92.12 98 TYR A N 1
ATOM 771 C CA . TYR A 1 98 ? -10.397 4.001 8.682 1.00 92.12 98 TYR A CA 1
ATOM 772 C C . TYR A 1 98 ? -8.861 4.033 8.776 1.00 92.12 98 TYR A C 1
ATOM 774 O O . TYR A 1 98 ? -8.318 4.645 9.698 1.00 92.12 98 TYR A O 1
ATOM 782 N N . ALA A 1 99 ? -8.142 3.475 7.797 1.00 92.69 99 ALA A N 1
ATOM 783 C CA . ALA A 1 99 ? -6.680 3.506 7.753 1.00 92.69 99 ALA A CA 1
ATOM 784 C C . ALA A 1 99 ? -6.128 4.941 7.739 1.00 92.69 99 ALA A C 1
ATOM 786 O O . ALA A 1 99 ? -5.144 5.220 8.422 1.00 92.69 99 ALA A O 1
ATOM 787 N N . ARG A 1 100 ? -6.777 5.873 7.028 1.00 90.06 100 ARG A N 1
ATOM 788 C CA . ARG A 1 100 ? -6.414 7.301 7.031 1.00 90.06 100 ARG A CA 1
ATOM 789 C C . ARG A 1 100 ? -6.596 7.949 8.401 1.00 90.06 100 ARG A C 1
ATOM 791 O O . ARG A 1 100 ? -5.745 8.745 8.791 1.00 90.06 100 ARG A O 1
ATOM 798 N N . THR A 1 101 ? -7.641 7.588 9.153 1.00 90.62 101 THR A N 1
ATOM 799 C CA . THR A 1 101 ? -7.790 8.082 10.535 1.00 90.62 101 THR A CA 1
ATOM 800 C C . THR A 1 101 ? -6.654 7.605 11.435 1.00 90.62 101 THR A C 1
ATOM 802 O O . THR A 1 101 ? -6.136 8.393 12.216 1.00 90.62 101 THR A O 1
ATOM 805 N N . LEU A 1 102 ? -6.202 6.358 11.269 1.00 90.31 102 LEU A N 1
ATOM 806 C CA . LEU A 1 102 ? -5.079 5.807 12.032 1.00 90.31 102 LEU A CA 1
ATOM 807 C C . LEU A 1 102 ? -3.735 6.424 11.633 1.00 90.31 102 LEU A C 1
ATOM 809 O O . LEU A 1 102 ? -2.842 6.581 12.455 1.00 90.31 102 LEU A O 1
ATOM 813 N N . VAL A 1 103 ? -3.567 6.773 10.358 1.00 86.81 103 VAL A N 1
ATOM 814 C CA . VAL A 1 103 ? -2.364 7.451 9.863 1.00 86.81 103 VAL A CA 1
ATOM 815 C C . VAL A 1 103 ? -2.161 8.802 10.541 1.00 86.81 103 VAL A C 1
ATOM 817 O O . VAL A 1 103 ? -1.016 9.172 10.776 1.00 86.81 103 VAL A O 1
ATOM 820 N N . ALA A 1 104 ? -3.233 9.519 10.888 1.00 78.88 104 ALA A N 1
ATOM 821 C CA . ALA A 1 104 ? -3.137 10.791 11.605 1.00 78.88 104 ALA A CA 1
ATOM 822 C C . ALA A 1 104 ? -2.474 10.660 12.994 1.00 78.88 104 ALA A C 1
ATOM 824 O O . ALA A 1 104 ? -2.030 11.661 13.547 1.00 78.88 104 ALA A O 1
ATOM 825 N N . GLU A 1 105 ? -2.375 9.442 13.537 1.00 77.88 105 GLU A N 1
ATOM 826 C CA . GLU A 1 105 ? -1.684 9.148 14.797 1.00 77.88 105 GLU A CA 1
ATOM 827 C C . GLU A 1 105 ? -0.159 8.988 14.626 1.00 77.88 105 GLU A C 1
ATOM 829 O O . GLU A 1 105 ? 0.585 9.112 15.599 1.00 77.88 105 GLU A O 1
ATOM 834 N N . ASP A 1 106 ? 0.332 8.712 13.409 1.00 79.81 106 ASP A N 1
ATOM 835 C CA . ASP A 1 106 ? 1.771 8.644 13.121 1.00 79.81 106 ASP A CA 1
ATOM 836 C C . ASP A 1 106 ? 2.357 10.070 13.042 1.00 79.81 106 ASP A C 1
ATOM 838 O O . ASP A 1 106 ? 1.684 10.994 12.595 1.00 79.81 106 ASP A O 1
ATOM 842 N N . ALA A 1 107 ? 3.635 10.260 13.392 1.00 82.56 107 ALA A N 1
ATOM 843 C CA . ALA A 1 107 ? 4.295 11.563 13.254 1.00 82.56 107 ALA A CA 1
ATOM 844 C C . ALA A 1 107 ? 4.318 12.054 11.790 1.00 82.56 107 ALA A C 1
ATOM 846 O O . ALA A 1 107 ? 4.549 11.266 10.870 1.00 82.56 107 ALA A O 1
ATOM 847 N N . ASP A 1 108 ? 4.134 13.358 11.574 1.00 82.62 108 ASP A N 1
ATOM 848 C CA . ASP A 1 108 ? 4.068 13.995 10.245 1.00 82.62 108 ASP A CA 1
ATOM 849 C C . ASP A 1 108 ? 5.254 13.607 9.354 1.00 82.62 108 ASP A C 1
ATOM 851 O O . ASP A 1 108 ? 5.086 13.063 8.260 1.00 82.62 108 ASP A O 1
ATOM 855 N N . ASP A 1 109 ? 6.449 13.742 9.916 1.00 84.19 109 ASP A N 1
ATOM 856 C CA . ASP A 1 109 ? 7.738 13.414 9.309 1.00 84.19 109 ASP A CA 1
ATOM 857 C C . ASP A 1 109 ? 7.808 11.946 8.834 1.00 84.19 109 ASP A C 1
ATOM 859 O O . ASP A 1 109 ? 8.396 11.595 7.808 1.00 84.19 109 ASP A O 1
ATOM 863 N N . ASP A 1 110 ? 7.159 11.047 9.573 1.00 86.56 110 ASP A N 1
ATOM 864 C CA . ASP A 1 110 ? 7.080 9.631 9.245 1.00 86.56 110 ASP A CA 1
ATOM 865 C C . ASP A 1 110 ? 6.130 9.368 8.074 1.00 86.56 110 ASP A C 1
ATOM 867 O O . ASP A 1 110 ? 6.398 8.480 7.254 1.00 86.56 110 ASP A O 1
ATOM 871 N N . ARG A 1 111 ? 5.013 10.098 7.985 1.00 88.50 111 ARG A N 1
ATOM 872 C CA . ARG A 1 111 ? 4.046 9.997 6.879 1.00 88.50 111 ARG A CA 1
ATOM 873 C C . ARG A 1 111 ? 4.655 10.494 5.576 1.00 88.50 111 ARG A C 1
ATOM 875 O O . ARG A 1 111 ? 4.608 9.772 4.577 1.00 88.50 111 ARG A O 1
ATOM 882 N N . GLU A 1 112 ? 5.300 11.654 5.614 1.00 88.19 112 GLU A N 1
ATOM 883 C CA . GLU A 1 112 ? 5.979 12.257 4.465 1.00 88.19 112 GLU A CA 1
ATOM 884 C C . GLU A 1 112 ? 7.083 11.347 3.926 1.00 88.19 112 GLU A C 1
ATOM 886 O O . GLU A 1 112 ? 7.115 11.039 2.732 1.00 88.19 112 GLU A O 1
ATOM 891 N N . ARG A 1 113 ? 7.926 10.792 4.809 1.00 89.31 113 ARG A N 1
ATOM 892 C CA . ARG A 1 113 ? 8.945 9.806 4.415 1.00 89.31 113 ARG A CA 1
ATOM 893 C C . ARG A 1 113 ? 8.353 8.585 3.713 1.00 89.31 113 ARG A C 1
ATOM 895 O O . ARG A 1 113 ? 8.973 8.050 2.795 1.00 89.31 113 ARG A O 1
ATOM 902 N N . ALA A 1 114 ? 7.196 8.092 4.154 1.00 91.00 114 ALA A N 1
ATOM 903 C CA . ALA A 1 114 ? 6.544 6.946 3.522 1.00 91.00 114 ALA A CA 1
ATOM 904 C C . ALA A 1 114 ? 6.018 7.279 2.125 1.00 91.00 114 ALA A C 1
ATOM 906 O O . ALA A 1 114 ? 6.268 6.521 1.184 1.00 91.00 114 ALA A O 1
ATOM 907 N N . GLN A 1 115 ? 5.365 8.430 1.974 1.00 90.50 115 GLN A N 1
ATOM 908 C CA . GLN A 1 115 ? 4.901 8.913 0.676 1.00 90.50 115 GLN A CA 1
ATOM 909 C C . GLN A 1 115 ? 6.071 9.155 -0.287 1.00 90.50 115 GLN A C 1
ATOM 911 O O . GLN A 1 115 ? 6.023 8.686 -1.422 1.00 90.50 115 GLN A O 1
ATOM 916 N N . ALA A 1 116 ? 7.160 9.773 0.179 1.00 88.94 116 ALA A N 1
ATOM 917 C CA . ALA A 1 116 ? 8.361 10.010 -0.621 1.00 88.94 116 ALA A CA 1
ATOM 918 C C . ALA A 1 116 ? 8.997 8.707 -1.139 1.00 88.94 116 ALA A C 1
ATOM 920 O O . ALA A 1 116 ? 9.391 8.624 -2.304 1.00 88.94 116 ALA A O 1
ATOM 921 N N . ARG A 1 117 ? 9.055 7.649 -0.314 1.00 92.06 117 ARG A N 1
ATOM 922 C CA . ARG A 1 117 ? 9.548 6.332 -0.761 1.00 92.06 117 ARG A CA 1
ATOM 923 C C . ARG A 1 117 ? 8.662 5.712 -1.835 1.00 92.06 117 ARG A C 1
ATOM 925 O O . ARG A 1 117 ? 9.181 5.116 -2.779 1.00 92.06 117 ARG A O 1
ATOM 932 N N . LEU A 1 118 ? 7.343 5.826 -1.690 1.00 91.38 118 LEU A N 1
ATOM 933 C CA . LEU A 1 118 ? 6.406 5.283 -2.667 1.00 91.38 118 LEU A CA 1
ATOM 934 C C . LEU A 1 118 ? 6.465 6.053 -3.992 1.00 91.38 118 LEU A C 1
ATOM 936 O O . LEU A 1 118 ? 6.524 5.430 -5.052 1.00 91.38 118 LEU A O 1
ATOM 940 N N . LEU A 1 119 ? 6.547 7.384 -3.936 1.00 89.00 119 LEU A N 1
ATOM 941 C CA . LEU A 1 119 ? 6.766 8.220 -5.114 1.00 89.00 119 LEU A CA 1
ATOM 942 C C . LEU A 1 119 ? 8.065 7.828 -5.831 1.00 89.00 119 LEU A C 1
ATOM 944 O O . LEU A 1 119 ? 8.042 7.501 -7.017 1.00 89.00 119 LEU A O 1
ATOM 948 N N . SER A 1 120 ? 9.171 7.743 -5.085 1.00 88.19 120 SER A N 1
ATOM 949 C CA . SER A 1 120 ? 10.467 7.307 -5.613 1.00 88.19 120 SER A CA 1
ATOM 950 C C . SER A 1 120 ? 10.372 5.930 -6.284 1.00 88.19 120 SER A C 1
ATOM 952 O O . SER A 1 120 ? 10.903 5.728 -7.378 1.00 88.19 120 SER A O 1
ATOM 954 N N . TYR A 1 121 ? 9.639 4.978 -5.698 1.00 91.25 121 TYR A N 1
ATOM 955 C CA . TYR A 1 121 ? 9.394 3.675 -6.321 1.00 91.25 121 TYR A CA 1
ATOM 956 C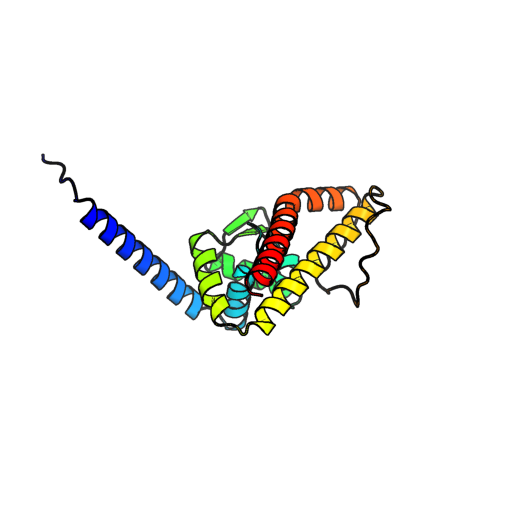 C . TYR A 1 121 ? 8.691 3.787 -7.685 1.00 91.25 121 TYR A C 1
ATOM 958 O O . TYR A 1 121 ? 9.150 3.165 -8.655 1.00 91.25 121 TYR A O 1
ATOM 966 N N . TYR A 1 122 ? 7.607 4.564 -7.777 1.00 89.50 122 TYR A N 1
ATOM 967 C CA . TYR A 1 122 ? 6.859 4.739 -9.024 1.00 89.50 122 TYR A CA 1
ATOM 968 C C . TYR A 1 122 ? 7.701 5.443 -10.092 1.00 89.50 122 TYR A C 1
ATOM 970 O O . TYR A 1 122 ? 7.738 4.973 -11.230 1.00 89.50 122 TYR A O 1
ATOM 978 N N . GLU A 1 123 ? 8.451 6.486 -9.730 1.00 86.44 123 GLU A N 1
ATOM 979 C CA . GLU A 1 123 ? 9.344 7.209 -10.644 1.00 86.44 123 GLU A CA 1
ATOM 980 C C . GLU A 1 123 ? 10.416 6.292 -11.246 1.00 86.44 123 GLU A C 1
ATOM 982 O O . GLU A 1 123 ? 10.564 6.206 -12.471 1.00 86.44 123 GLU A O 1
ATOM 987 N N . HIS A 1 124 ? 11.135 5.538 -10.409 1.00 85.62 124 HIS A N 1
ATOM 988 C CA . HIS A 1 124 ? 12.167 4.612 -10.883 1.00 85.62 124 HIS A CA 1
ATOM 989 C C . HIS A 1 124 ? 11.595 3.488 -11.731 1.00 85.62 124 HIS A C 1
ATOM 991 O O . HIS A 1 124 ? 12.193 3.093 -12.740 1.00 85.62 124 HIS A O 1
ATOM 997 N N . THR A 1 125 ? 10.457 2.937 -11.314 1.00 88.31 125 THR A N 1
ATOM 998 C CA . THR A 1 125 ? 9.837 1.824 -12.024 1.00 88.31 125 THR A CA 1
ATOM 999 C C . THR A 1 125 ? 9.304 2.288 -13.380 1.00 88.31 125 THR A C 1
ATOM 1001 O O . THR A 1 125 ? 9.580 1.640 -14.394 1.00 88.31 125 THR A O 1
ATOM 1004 N N . ALA A 1 126 ? 8.664 3.459 -13.443 1.00 86.69 126 ALA A N 1
ATOM 1005 C CA . ALA A 1 126 ? 8.224 4.079 -14.690 1.00 86.69 126 ALA A CA 1
ATOM 1006 C C . ALA A 1 126 ? 9.399 4.430 -15.612 1.00 86.69 126 ALA A C 1
ATOM 1008 O O . ALA A 1 126 ? 9.335 4.172 -16.820 1.00 86.69 126 ALA A O 1
ATOM 1009 N N . PHE A 1 127 ? 10.508 4.934 -15.064 1.00 84.12 127 PHE A N 1
ATOM 1010 C CA . PHE A 1 127 ? 11.730 5.187 -15.826 1.00 84.12 127 PHE A CA 1
ATOM 1011 C C . PHE A 1 127 ? 12.300 3.896 -16.434 1.00 84.12 127 PHE A C 1
ATOM 1013 O O . PHE A 1 127 ? 12.596 3.843 -17.633 1.00 84.12 127 PHE A O 1
ATOM 1020 N N . ARG A 1 128 ? 12.400 2.814 -15.649 1.00 85.06 128 ARG A N 1
ATOM 1021 C CA . ARG A 1 128 ? 12.862 1.502 -16.141 1.00 85.06 128 ARG A CA 1
ATOM 1022 C C . ARG A 1 128 ? 11.937 0.923 -17.208 1.00 85.06 128 ARG A C 1
ATOM 1024 O O . ARG A 1 128 ? 12.432 0.431 -18.226 1.00 85.06 128 ARG A O 1
ATOM 1031 N N . ALA A 1 129 ? 10.622 1.011 -17.011 1.00 85.31 129 ALA A N 1
ATOM 1032 C CA . ALA A 1 129 ? 9.637 0.573 -17.996 1.00 85.31 129 ALA A CA 1
ATOM 1033 C C . ALA A 1 129 ? 9.801 1.345 -19.316 1.00 85.31 129 ALA A C 1
ATOM 1035 O O . ALA A 1 129 ? 9.898 0.747 -20.390 1.00 85.31 129 ALA A O 1
ATOM 1036 N N . SER A 1 130 ? 9.934 2.669 -19.228 1.00 81.94 130 SER A N 1
ATOM 1037 C CA . SER A 1 130 ? 10.095 3.560 -20.381 1.00 81.94 130 SER A CA 1
ATOM 1038 C C . SER A 1 130 ? 11.377 3.284 -21.166 1.00 81.94 130 SER A C 1
ATOM 1040 O O . SER A 1 130 ? 11.338 3.199 -22.397 1.00 81.94 130 SER A O 1
ATOM 1042 N N . ARG A 1 131 ? 12.503 3.054 -20.472 1.00 81.75 131 ARG A N 1
ATOM 1043 C CA . ARG A 1 131 ? 13.764 2.635 -21.108 1.00 81.75 131 ARG A CA 1
ATOM 1044 C C . ARG A 1 131 ? 13.618 1.304 -21.841 1.00 81.75 131 ARG A C 1
ATOM 1046 O O . ARG A 1 131 ? 14.123 1.166 -22.952 1.00 81.75 131 ARG A O 1
ATOM 1053 N N . ARG A 1 132 ? 12.913 0.329 -21.253 1.00 83.81 132 ARG A N 1
ATOM 1054 C CA . ARG A 1 132 ? 12.723 -0.996 -21.867 1.00 83.81 132 ARG A CA 1
ATOM 1055 C C . ARG A 1 132 ? 11.858 -0.947 -23.126 1.00 83.81 132 ARG A C 1
ATOM 1057 O O . ARG A 1 132 ? 12.036 -1.786 -24.006 1.00 83.81 132 ARG A O 1
ATOM 1064 N N . LEU A 1 133 ? 10.956 0.029 -23.216 1.00 79.94 133 LEU A N 1
ATOM 1065 C CA . LEU A 1 133 ? 10.086 0.255 -24.370 1.00 79.94 133 LEU A CA 1
ATOM 1066 C C . LEU A 1 133 ? 10.756 1.019 -25.519 1.00 79.94 133 LEU A C 1
ATOM 1068 O O . LEU A 1 133 ? 10.130 1.169 -26.563 1.00 79.94 133 LEU A O 1
ATOM 1072 N N . ALA A 1 134 ? 11.984 1.525 -25.332 1.00 69.50 134 ALA A N 1
ATOM 1073 C CA . ALA A 1 134 ? 12.691 2.394 -26.282 1.00 69.50 134 ALA A CA 1
ATOM 1074 C C . ALA A 1 134 ? 11.879 3.631 -26.735 1.00 69.50 134 ALA A C 1
ATOM 1076 O O . ALA A 1 134 ? 12.213 4.269 -27.729 1.00 69.50 134 ALA A O 1
ATOM 1077 N N . ARG A 1 135 ? 10.803 3.978 -26.009 1.00 57.81 135 ARG A N 1
ATOM 1078 C CA . ARG A 1 135 ? 9.787 4.939 -26.464 1.00 57.81 135 ARG A CA 1
ATOM 1079 C C . ARG A 1 135 ? 9.988 6.348 -25.912 1.00 57.81 135 ARG A C 1
ATOM 1081 O O . ARG A 1 135 ? 9.328 7.267 -26.382 1.00 57.81 135 ARG A O 1
ATOM 1088 N N . ILE A 1 136 ? 10.866 6.538 -24.922 1.00 51.75 136 ILE A N 1
ATOM 1089 C CA . ILE A 1 136 ? 11.054 7.844 -24.277 1.00 51.75 136 ILE A CA 1
ATOM 1090 C C . ILE A 1 136 ? 12.532 8.077 -23.936 1.00 51.75 136 ILE A C 1
ATOM 1092 O O . ILE A 1 136 ? 13.010 7.711 -22.868 1.00 51.75 136 ILE A O 1
ATOM 1096 N N . THR A 1 137 ? 13.258 8.733 -24.842 1.00 49.03 137 THR A N 1
ATOM 1097 C CA . THR A 1 137 ? 14.609 9.289 -24.618 1.00 49.03 137 THR A CA 1
ATOM 1098 C C . THR A 1 137 ? 14.597 10.602 -23.823 1.00 49.03 137 THR A C 1
ATOM 1100 O O . THR A 1 137 ? 15.657 11.149 -23.541 1.00 49.03 137 THR A O 1
ATOM 1103 N N . ARG A 1 138 ? 13.413 11.124 -23.464 1.00 51.09 138 ARG A N 1
ATOM 1104 C CA . ARG A 1 138 ? 13.232 12.455 -22.849 1.00 51.09 138 ARG A CA 1
ATOM 1105 C C . ARG A 1 138 ? 12.807 12.460 -21.381 1.00 51.09 138 ARG A C 1
ATOM 1107 O O . ARG A 1 138 ? 12.666 13.544 -20.824 1.00 51.09 138 ARG A O 1
ATOM 1114 N N . LEU A 1 139 ? 12.603 11.307 -20.740 1.00 52.44 139 LEU A N 1
ATOM 1115 C CA . LEU A 1 139 ? 12.476 11.310 -19.284 1.00 52.44 139 LEU A CA 1
ATOM 1116 C C . LEU A 1 139 ? 13.848 11.696 -18.751 1.00 52.44 139 LEU A C 1
ATOM 1118 O O . LEU A 1 139 ? 14.814 10.950 -18.931 1.00 52.44 139 LEU A O 1
ATOM 1122 N N . ARG A 1 140 ? 13.930 12.902 -18.181 1.00 50.47 140 ARG A N 1
ATOM 1123 C CA . ARG A 1 140 ? 15.105 13.382 -17.458 1.00 50.47 140 ARG A CA 1
ATOM 1124 C C . ARG A 1 140 ? 15.544 12.236 -16.553 1.00 50.47 140 ARG A C 1
ATOM 1126 O O . ARG A 1 140 ? 14.697 11.663 -15.870 1.00 50.47 140 ARG A O 1
ATOM 1133 N N . ALA A 1 141 ? 16.820 11.848 -16.630 1.00 54.38 141 ALA A N 1
ATOM 1134 C CA . ALA A 1 141 ? 17.367 10.865 -15.707 1.00 54.38 141 ALA A CA 1
ATOM 1135 C C . ALA A 1 141 ? 16.957 11.323 -14.311 1.00 54.38 141 ALA A C 1
ATOM 1137 O O . ALA A 1 141 ? 17.304 12.443 -13.934 1.00 54.38 141 ALA A O 1
ATOM 1138 N N . VAL A 1 142 ? 16.128 10.530 -13.628 1.00 53.69 142 VAL A N 1
ATOM 1139 C CA . VAL A 1 142 ? 15.747 10.842 -12.254 1.00 53.69 142 VAL A CA 1
ATOM 1140 C C . VAL A 1 142 ? 17.084 10.866 -11.511 1.00 53.69 142 VAL A C 1
ATOM 1142 O O . VAL A 1 142 ? 17.784 9.846 -11.540 1.00 53.69 142 VAL A O 1
ATOM 1145 N N . PRO A 1 143 ? 17.543 12.021 -10.998 1.00 48.47 143 PRO A N 1
ATOM 1146 C CA . PRO A 1 143 ? 18.784 12.051 -10.255 1.00 48.47 143 PRO A CA 1
ATOM 1147 C C . PRO A 1 143 ? 18.458 11.367 -8.940 1.00 48.47 143 PRO A C 1
ATOM 1149 O O . PRO A 1 143 ? 17.788 11.955 -8.098 1.00 48.47 143 PRO A O 1
ATOM 1152 N N . VAL A 1 144 ? 18.826 10.099 -8.802 1.00 51.59 144 VAL A N 1
ATOM 1153 C CA . VAL A 1 144 ? 18.542 9.380 -7.568 1.00 51.59 144 VAL A CA 1
ATOM 1154 C C . VAL A 1 144 ? 19.787 8.670 -7.098 1.00 51.59 144 VAL A C 1
ATOM 1156 O O . VAL A 1 144 ? 20.453 7.952 -7.849 1.00 51.59 144 VAL A O 1
ATOM 1159 N N . ASP A 1 145 ? 20.048 8.909 -5.818 1.00 56.16 145 ASP A N 1
ATOM 1160 C CA . ASP A 1 145 ? 20.549 7.951 -4.847 1.00 56.16 145 ASP A CA 1
ATOM 1161 C C . ASP A 1 145 ? 20.145 6.492 -5.128 1.00 56.16 145 ASP A C 1
ATOM 1163 O O . ASP A 1 145 ? 19.291 6.170 -5.954 1.00 56.16 145 ASP A O 1
ATOM 1167 N N . VAL A 1 146 ? 20.797 5.582 -4.407 1.00 52.75 146 VAL A N 1
ATOM 1168 C CA . VAL A 1 146 ? 20.611 4.128 -4.488 1.00 52.75 146 VAL A CA 1
ATOM 1169 C C . VAL A 1 146 ? 19.131 3.755 -4.714 1.00 52.75 146 VAL A C 1
ATOM 1171 O O . VAL A 1 146 ? 18.287 4.104 -3.887 1.00 52.75 146 VAL A O 1
ATOM 1174 N N . PRO A 1 147 ? 18.792 3.049 -5.816 1.00 60.53 147 PRO A N 1
ATOM 1175 C CA . PRO A 1 147 ? 17.406 2.754 -6.156 1.00 60.53 147 PRO A CA 1
ATOM 1176 C C . PRO A 1 147 ? 16.737 1.966 -5.024 1.00 60.53 147 PRO A C 1
ATOM 1178 O O . PRO A 1 147 ? 17.369 1.049 -4.482 1.00 60.53 147 PRO A O 1
ATOM 1181 N N . PRO A 1 148 ? 15.461 2.251 -4.697 1.00 70.69 148 PRO A N 1
ATOM 1182 C CA . PRO A 1 148 ? 14.743 1.490 -3.685 1.00 70.69 148 PRO A CA 1
ATOM 1183 C C . PRO A 1 148 ? 14.825 -0.013 -3.972 1.00 70.69 148 PRO A C 1
ATOM 1185 O O . PRO A 1 148 ? 14.676 -0.456 -5.114 1.00 70.69 148 PRO A O 1
ATOM 1188 N N . SER A 1 149 ? 15.033 -0.823 -2.935 1.00 73.44 149 SER A N 1
ATOM 1189 C CA . SER A 1 149 ? 15.156 -2.284 -3.067 1.00 73.44 149 SER A CA 1
ATOM 1190 C C . SER A 1 149 ? 13.888 -2.954 -3.619 1.00 73.44 149 SER A C 1
ATOM 1192 O O . SER A 1 149 ? 13.934 -4.096 -4.074 1.00 73.44 149 SER A O 1
ATOM 1194 N N . SER A 1 150 ? 12.761 -2.239 -3.614 1.00 82.00 150 SER A N 1
ATOM 1195 C CA . SER A 1 150 ? 11.479 -2.653 -4.180 1.00 82.00 150 SER A CA 1
ATOM 1196 C C . SER A 1 150 ? 11.330 -2.386 -5.682 1.00 82.00 150 SER A C 1
ATOM 1198 O O . SER A 1 150 ? 10.378 -2.895 -6.274 1.00 82.00 150 SER A O 1
ATOM 1200 N N . VAL A 1 151 ? 12.228 -1.614 -6.315 1.00 83.62 151 VAL A N 1
ATOM 1201 C CA . VAL A 1 151 ? 12.098 -1.225 -7.731 1.00 83.62 151 VAL A CA 1
ATOM 1202 C C . VAL A 1 151 ? 11.973 -2.454 -8.626 1.00 83.62 151 VAL A C 1
ATOM 1204 O O . VAL A 1 151 ? 12.809 -3.363 -8.614 1.00 83.62 151 VAL A O 1
ATOM 1207 N N . ARG A 1 152 ? 10.936 -2.456 -9.466 1.00 85.69 152 ARG A N 1
ATOM 1208 C CA . ARG A 1 152 ? 10.640 -3.588 -10.344 1.00 85.69 152 ARG A CA 1
ATOM 1209 C C . ARG A 1 1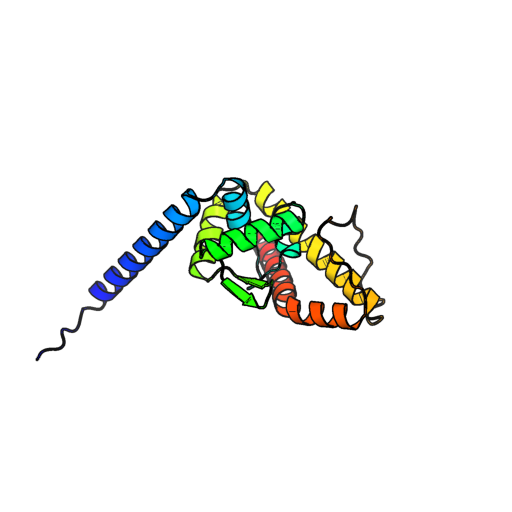52 ? 11.685 -3.711 -11.457 1.00 85.69 152 ARG A C 1
ATOM 1211 O O . ARG A 1 152 ? 12.169 -2.731 -12.033 1.00 85.69 152 ARG A O 1
ATOM 1218 N N . VAL A 1 153 ? 12.024 -4.955 -11.776 1.00 85.12 153 VAL A N 1
ATOM 1219 C CA . VAL A 1 153 ? 12.869 -5.318 -12.917 1.00 85.12 153 VAL A CA 1
ATOM 1220 C C . VAL A 1 153 ? 11.968 -5.883 -14.008 1.00 85.12 153 VAL A C 1
ATOM 1222 O O . VAL A 1 153 ? 11.135 -6.735 -13.725 1.00 85.12 153 VAL A O 1
ATOM 1225 N N . PHE A 1 154 ? 12.140 -5.413 -15.244 1.00 85.81 154 PHE A N 1
ATOM 1226 C CA . PHE A 1 154 ? 11.391 -5.897 -16.404 1.00 85.81 154 PHE A CA 1
ATOM 1227 C C . PHE A 1 154 ? 12.287 -6.755 -17.286 1.00 85.81 154 PHE A C 1
ATOM 1229 O O . PHE A 1 154 ? 13.335 -6.300 -17.751 1.00 85.81 154 PHE A O 1
ATOM 1236 N N . THR A 1 155 ? 11.851 -7.973 -17.585 1.00 85.62 155 THR A N 1
ATOM 1237 C CA . THR A 1 155 ? 12.591 -8.891 -18.460 1.00 85.62 155 THR A CA 1
ATOM 1238 C C . THR A 1 155 ? 12.489 -8.465 -19.926 1.00 85.62 155 THR A C 1
ATOM 1240 O O . THR A 1 155 ? 13.452 -8.556 -20.693 1.00 85.62 155 THR A O 1
ATOM 1243 N N . ASN A 1 156 ? 11.340 -7.918 -20.336 1.00 83.44 156 ASN A N 1
ATOM 1244 C CA . ASN A 1 156 ? 11.058 -7.560 -21.724 1.00 83.44 156 ASN A CA 1
ATOM 1245 C C . ASN A 1 156 ? 10.123 -6.346 -21.866 1.00 83.44 156 ASN A C 1
ATOM 1247 O O . ASN A 1 156 ? 9.490 -5.892 -20.915 1.00 83.44 156 ASN A O 1
ATOM 1251 N N . ALA A 1 157 ? 10.040 -5.814 -23.089 1.00 84.50 157 ALA A N 1
ATOM 1252 C CA . ALA A 1 157 ? 9.218 -4.650 -23.415 1.00 84.50 157 ALA A CA 1
ATOM 1253 C C . ALA A 1 157 ? 7.712 -4.894 -23.197 1.00 84.50 157 ALA A C 1
ATOM 1255 O O . ALA A 1 157 ? 7.000 -3.992 -22.767 1.00 84.50 157 ALA A O 1
ATOM 1256 N N . ARG A 1 158 ? 7.208 -6.111 -23.443 1.00 87.31 158 ARG A N 1
ATOM 1257 C CA . ARG A 1 158 ? 5.782 -6.425 -23.244 1.00 87.31 158 ARG A CA 1
ATOM 1258 C C . ARG A 1 158 ? 5.397 -6.382 -21.766 1.00 87.31 158 ARG A C 1
ATOM 1260 O O . ARG A 1 158 ? 4.307 -5.922 -21.442 1.00 87.31 158 ARG A O 1
ATOM 1267 N N . GLU A 1 159 ? 6.285 -6.837 -20.887 1.00 87.50 159 GLU A N 1
ATOM 1268 C CA . GLU A 1 159 ? 6.109 -6.767 -19.434 1.00 87.50 159 GLU A CA 1
ATOM 1269 C C . GLU A 1 159 ? 6.060 -5.312 -18.948 1.00 87.50 159 GLU A C 1
ATOM 1271 O O . GLU A 1 159 ? 5.121 -4.931 -18.253 1.00 87.50 159 GLU A O 1
ATOM 1276 N N . ALA A 1 160 ? 6.998 -4.476 -19.405 1.00 87.06 160 ALA A N 1
ATOM 1277 C CA . ALA A 1 160 ? 7.012 -3.043 -19.110 1.00 87.06 160 ALA A CA 1
ATOM 1278 C C . ALA A 1 160 ? 5.738 -2.321 -19.591 1.00 87.06 160 ALA A C 1
ATOM 1280 O O . ALA A 1 160 ? 5.139 -1.557 -18.837 1.00 87.06 160 ALA A O 1
ATOM 1281 N N . ALA A 1 161 ? 5.284 -2.588 -20.824 1.00 86.56 161 ALA A N 1
ATOM 1282 C CA . ALA A 1 161 ? 4.043 -2.009 -21.351 1.00 86.56 161 ALA A CA 1
ATOM 1283 C C . ALA A 1 161 ? 2.804 -2.448 -20.562 1.00 86.56 161 ALA A C 1
ATOM 1285 O O . ALA A 1 161 ? 1.874 -1.661 -20.401 1.00 86.56 161 ALA A O 1
ATOM 1286 N N . ARG A 1 162 ? 2.764 -3.706 -20.107 1.00 90.06 162 ARG A N 1
ATOM 1287 C CA . ARG A 1 162 ? 1.650 -4.224 -19.307 1.00 90.06 162 ARG A CA 1
ATOM 1288 C C . ARG A 1 162 ? 1.593 -3.533 -17.953 1.00 90.06 162 ARG A C 1
ATOM 1290 O O . ARG A 1 162 ? 0.522 -3.090 -17.567 1.00 90.06 162 ARG A O 1
ATOM 1297 N N . TRP A 1 163 ? 2.734 -3.409 -17.279 1.00 90.81 163 TRP A N 1
ATOM 1298 C CA . TRP A 1 163 ? 2.810 -2.722 -15.993 1.00 90.81 163 TRP A CA 1
ATOM 1299 C C . TRP A 1 163 ? 2.378 -1.255 -16.106 1.00 90.81 163 TRP A C 1
ATOM 1301 O O . TRP A 1 163 ? 1.514 -0.835 -15.351 1.00 90.81 163 TRP A O 1
ATOM 1311 N N . LEU A 1 164 ? 2.869 -0.508 -17.106 1.00 87.44 164 LEU A N 1
ATOM 1312 C CA . LEU A 1 164 ? 2.464 0.893 -17.306 1.00 87.44 164 LEU A CA 1
ATOM 1313 C C . LEU A 1 164 ? 0.956 1.067 -17.516 1.00 87.44 164 LEU A C 1
ATOM 1315 O O . LEU A 1 164 ? 0.407 2.079 -17.104 1.00 87.44 164 LEU A O 1
ATOM 1319 N N . ARG A 1 165 ? 0.295 0.106 -18.175 1.00 88.75 165 ARG A N 1
ATOM 1320 C CA . ARG A 1 165 ? -1.164 0.138 -18.339 1.00 88.75 165 ARG A CA 1
ATOM 1321 C C . ARG A 1 165 ? -1.901 -0.151 -17.038 1.00 88.75 165 ARG A C 1
ATOM 1323 O O . ARG A 1 165 ? -2.912 0.481 -16.790 1.00 88.75 165 ARG A O 1
ATOM 1330 N N . VAL A 1 166 ? -1.409 -1.098 -16.241 1.00 90.00 166 VAL A N 1
ATOM 1331 C CA . VAL A 1 166 ? -2.017 -1.445 -14.947 1.00 90.00 166 VAL A CA 1
ATOM 1332 C C . VAL A 1 166 ? -1.863 -0.301 -13.945 1.00 90.00 166 VAL A C 1
ATOM 1334 O O . VAL A 1 166 ? -2.808 0.008 -13.240 1.00 90.00 166 VAL A O 1
ATOM 1337 N N . GLU A 1 167 ? -0.706 0.360 -13.906 1.00 90.62 167 GLU A N 1
ATOM 1338 C CA . GLU A 1 167 ? -0.454 1.451 -12.954 1.00 90.62 167 GLU A CA 1
ATOM 1339 C C . GLU A 1 167 ? -0.881 2.832 -13.459 1.00 90.62 167 GLU A C 1
ATOM 1341 O O . GLU A 1 167 ? -0.542 3.830 -12.830 1.00 90.62 167 GLU A O 1
ATOM 1346 N N . GLN A 1 168 ? -1.570 2.935 -14.600 1.00 87.06 168 GLN A N 1
ATOM 1347 C CA . GLN A 1 168 ? -1.917 4.236 -15.178 1.00 87.06 168 GLN A CA 1
ATOM 1348 C C . GLN A 1 168 ? -2.707 5.097 -14.183 1.00 87.06 168 GLN A C 1
ATOM 1350 O O . GLN A 1 168 ? -2.336 6.249 -13.953 1.00 87.06 168 GLN A O 1
ATOM 1355 N N . ASP A 1 169 ? -3.736 4.522 -13.562 1.00 86.12 169 ASP A N 1
ATOM 1356 C CA . ASP A 1 169 ? -4.599 5.232 -12.616 1.00 86.12 169 ASP A CA 1
ATOM 1357 C C . ASP A 1 169 ? -3.846 5.587 -11.330 1.00 86.12 169 ASP A C 1
ATOM 1359 O O . ASP A 1 169 ? -3.956 6.704 -10.831 1.00 86.12 169 ASP A O 1
ATOM 1363 N N . ASN A 1 170 ? -2.966 4.700 -10.858 1.00 85.25 170 ASN A N 1
ATOM 1364 C CA . ASN A 1 170 ? -2.107 4.969 -9.705 1.00 85.25 170 ASN A CA 1
ATOM 1365 C C . ASN A 1 170 ? -1.115 6.108 -9.970 1.00 85.25 170 ASN A C 1
ATOM 1367 O O . ASN A 1 170 ? -0.930 6.978 -9.120 1.00 85.25 170 ASN A O 1
ATOM 1371 N N . LEU A 1 171 ? -0.490 6.140 -11.149 1.00 84.50 171 LEU A N 1
ATOM 1372 C CA . LEU A 1 171 ? 0.424 7.215 -11.541 1.00 84.50 171 LEU A CA 1
ATOM 1373 C C . LEU A 1 171 ? -0.307 8.559 -11.660 1.00 84.50 171 LEU A C 1
ATOM 1375 O O . LEU A 1 171 ? 0.224 9.578 -11.223 1.00 84.50 171 LEU A O 1
ATOM 1379 N N . LEU A 1 172 ? -1.524 8.569 -12.214 1.00 83.62 172 LEU A N 1
ATOM 1380 C CA . LEU A 1 172 ? -2.360 9.771 -12.282 1.00 83.62 172 LEU A CA 1
ATOM 1381 C C . LEU A 1 172 ? -2.784 10.247 -10.888 1.00 83.62 172 LEU A C 1
ATOM 1383 O O . LEU A 1 172 ? -2.676 11.438 -10.601 1.00 83.62 172 LEU A O 1
ATOM 1387 N N . ALA A 1 173 ? -3.187 9.329 -10.006 1.00 84.31 173 ALA A N 1
ATOM 1388 C CA . ALA A 1 173 ? -3.538 9.644 -8.624 1.00 84.31 173 ALA A CA 1
ATOM 1389 C C . ALA A 1 173 ? -2.361 10.272 -7.861 1.00 84.31 173 ALA A C 1
ATOM 1391 O O . ALA A 1 173 ? -2.551 11.204 -7.085 1.00 84.31 173 ALA A O 1
ATOM 1392 N N . TRP A 1 174 ? -1.129 9.821 -8.116 1.00 81.12 174 TRP A N 1
ATOM 1393 C CA . TRP A 1 174 ? 0.075 10.427 -7.540 1.00 81.12 174 TRP A CA 1
ATOM 1394 C C . TRP A 1 174 ? 0.349 11.845 -8.047 1.00 81.12 174 TRP A C 1
ATOM 1396 O O . TRP A 1 174 ? 0.750 12.702 -7.258 1.00 81.12 174 TRP A O 1
ATOM 1406 N N . LEU A 1 175 ? 0.124 12.109 -9.336 1.00 78.81 175 LEU A N 1
ATOM 1407 C CA . LEU A 1 175 ? 0.266 13.455 -9.899 1.00 78.81 175 LEU A CA 1
ATOM 1408 C C . LEU A 1 175 ? -0.771 14.421 -9.311 1.00 78.81 175 LEU A C 1
ATOM 1410 O O . LEU A 1 175 ? -0.414 15.538 -8.938 1.00 78.81 175 LEU A O 1
ATOM 1414 N N . ASP A 1 176 ? -2.025 13.982 -9.183 1.00 78.50 176 ASP A N 1
ATOM 1415 C CA . ASP A 1 176 ? -3.094 14.776 -8.568 1.00 78.50 176 ASP A CA 1
ATOM 1416 C C . ASP A 1 176 ? -2.826 15.024 -7.074 1.00 78.50 176 ASP A C 1
ATOM 1418 O O . ASP A 1 176 ? -2.928 16.154 -6.596 1.00 78.50 176 ASP A O 1
ATOM 1422 N N . HIS A 1 177 ? -2.384 13.995 -6.342 1.00 78.50 177 HIS A N 1
ATOM 1423 C CA . HIS A 1 177 ? -2.009 14.111 -4.930 1.00 78.50 177 HIS A CA 1
ATOM 1424 C C . HIS A 1 177 ? -0.875 15.123 -4.712 1.00 78.50 177 HIS A C 1
ATOM 1426 O O . HIS A 1 177 ? -0.974 15.980 -3.834 1.00 78.50 177 HIS A O 1
ATOM 1432 N N . GLY A 1 178 ? 0.173 15.081 -5.543 1.00 72.50 178 GLY A N 1
ATOM 1433 C CA . GLY A 1 178 ? 1.273 16.050 -5.490 1.00 72.50 178 GLY A CA 1
ATOM 1434 C C . GLY A 1 178 ? 0.828 17.487 -5.788 1.00 72.50 178 GLY A C 1
ATOM 1435 O O . GLY A 1 178 ? 1.260 18.419 -5.108 1.00 72.50 178 GLY A O 1
ATOM 1436 N N . ALA A 1 179 ? -0.081 17.672 -6.751 1.00 65.81 179 ALA A N 1
ATOM 1437 C CA . ALA A 1 179 ? -0.633 18.984 -7.086 1.00 65.81 179 ALA A CA 1
ATOM 1438 C C . ALA A 1 179 ? -1.483 19.572 -5.943 1.00 65.81 179 ALA A C 1
ATOM 1440 O O . ALA A 1 179 ? -1.374 20.762 -5.643 1.00 65.81 179 ALA A O 1
ATOM 1441 N N . ARG A 1 180 ? -2.293 18.747 -5.264 1.00 69.25 180 ARG A N 1
ATOM 1442 C CA . ARG A 1 180 ? -3.100 19.180 -4.108 1.00 69.25 180 ARG A CA 1
ATOM 1443 C C . ARG A 1 180 ? -2.237 19.612 -2.923 1.00 69.25 180 ARG A C 1
ATOM 1445 O O . ARG A 1 180 ? -2.543 20.635 -2.319 1.00 69.25 180 ARG A O 1
ATOM 1452 N N . GLN A 1 181 ? -1.150 18.889 -2.638 1.00 64.88 181 GLN A N 1
ATOM 1453 C CA . GLN A 1 181 ? -0.222 19.236 -1.552 1.00 64.88 181 GLN A CA 1
ATOM 1454 C C . GLN A 1 181 ? 0.484 20.582 -1.797 1.00 64.88 181 GLN A C 1
ATOM 1456 O O . GLN A 1 181 ? 0.559 21.420 -0.900 1.00 64.88 181 GLN A O 1
ATOM 1461 N N . GLN A 1 182 ? 0.918 20.848 -3.036 1.00 61.62 182 GLN A N 1
ATOM 1462 C CA . GLN A 1 182 ? 1.513 22.143 -3.398 1.00 61.62 182 GLN A CA 1
ATOM 1463 C C . GLN A 1 182 ? 0.518 23.304 -3.258 1.00 61.62 182 GLN A C 1
ATOM 1465 O O . GLN A 1 182 ? 0.891 24.389 -2.815 1.00 61.62 182 GLN A O 1
ATOM 1470 N N . LEU A 1 183 ? -0.758 23.093 -3.597 1.00 60.00 183 LEU A N 1
ATOM 1471 C CA . LEU A 1 183 ? -1.797 24.116 -3.440 1.00 60.00 183 LEU A CA 1
ATOM 1472 C C . LEU A 1 183 ? -2.126 24.402 -1.964 1.00 60.00 183 LEU A C 1
ATOM 1474 O O . LEU A 1 183 ? -2.355 25.564 -1.618 1.00 60.00 183 LEU A O 1
ATOM 1478 N N . SER A 1 184 ? -2.110 23.394 -1.083 1.00 59.59 184 SER A N 1
ATOM 1479 C CA . SER A 1 184 ? -2.291 23.608 0.361 1.00 59.59 184 SER A CA 1
ATOM 1480 C C . SER A 1 184 ? -1.116 24.349 1.001 1.00 59.59 184 SER A C 1
ATOM 1482 O O . SER A 1 184 ? -1.344 25.240 1.814 1.00 59.59 184 SER A O 1
ATOM 1484 N N . GLU A 1 185 ? 0.123 24.062 0.591 1.00 55.88 185 GLU A N 1
ATOM 1485 C CA . GLU A 1 185 ? 1.313 24.781 1.076 1.00 55.88 185 GLU A CA 1
ATOM 1486 C C . GLU A 1 185 ? 1.329 26.256 0.643 1.00 55.88 185 GLU A C 1
ATOM 1488 O O . GLU A 1 185 ? 1.787 27.116 1.395 1.00 55.88 185 GLU A O 1
ATOM 1493 N N . ILE A 1 186 ? 0.801 26.567 -0.548 1.00 54.53 186 ILE A N 1
ATOM 1494 C CA . ILE A 1 186 ? 0.684 27.945 -1.053 1.00 54.53 186 ILE A CA 1
ATOM 1495 C C . ILE A 1 186 ? -0.445 28.710 -0.351 1.00 54.53 186 ILE A C 1
ATOM 1497 O O . ILE A 1 186 ? -0.303 29.900 -0.100 1.00 54.53 186 ILE A O 1
ATOM 1501 N N . THR A 1 187 ? -1.559 28.046 -0.034 1.00 55.00 187 THR A N 1
ATOM 1502 C CA . THR A 1 187 ? -2.739 28.688 0.582 1.00 55.00 187 THR A CA 1
ATOM 1503 C C . THR A 1 187 ? -2.559 28.925 2.087 1.00 55.00 187 THR A C 1
ATOM 1505 O O . THR A 1 187 ? -3.219 29.787 2.661 1.00 55.00 187 THR A O 1
ATOM 1508 N N . MET A 1 188 ? -1.661 28.181 2.739 1.00 49.56 188 MET A N 1
ATOM 1509 C CA . MET A 1 188 ? -1.354 28.312 4.170 1.00 49.56 188 MET A CA 1
ATOM 1510 C C . MET A 1 188 ? -0.220 29.319 4.463 1.00 49.56 188 MET A C 1
ATOM 1512 O O . MET A 1 188 ? 0.282 29.372 5.587 1.00 49.56 188 MET A O 1
ATOM 1516 N N . ARG A 1 189 ? 0.189 30.111 3.464 1.00 41.09 189 ARG A N 1
ATOM 1517 C CA . ARG A 1 189 ? 1.248 31.125 3.543 1.00 41.09 189 ARG A CA 1
ATOM 1518 C C . ARG A 1 189 ? 0.701 32.518 3.260 1.00 41.09 189 ARG A C 1
ATOM 1520 O O . ARG A 1 189 ? 1.195 33.459 3.918 1.00 41.09 189 ARG A O 1
#

Secondary structure (DSSP, 8-state):
-------HHHHHHHHHHHHHHHHHHHHHHHHHS-HHHHHHHHHHTT--SS-EEHHHHHHHHT--HHHHHHHHHHHHHTTSSEEEETTEEE--HHHHHHHHHHHTTS-HHHHHHHHHHHHHHHHHHHHHHHHHTT--S-S-----SS--TT----SSHHHHHHHHHHTHHHHHHHHHHHHHHHHHHHHT-

Sequence (189 aa):
MAVESLSTQDRLEELDAGERAVRAAFTLSYQDLPPRRQRLFRRLGLHPGDDFDAPAAAALDNIPVPVARRELGALYVDHLLEETAAGRFRLHDLLRDYARTLVAEDADDDRERAQARLLSYYEHTAFRASRRLARITRLRAVPVDVPPSSVRVFTNAREAARWLRVEQDNLLAWLDHGARQQLSEITMR

Organism: NCBI:txid2675850

Radius of gyration: 19.85 Å; chains: 1; bounding box: 72×45×44 Å